Protein AF-A0A8T0BFK4-F1 (afdb_monomer)

Organism: Silurus meridionalis (NCBI:txid175797)

Secondary structure (DSSP, 8-state):
-HHHHHHHHHHHHHHHHT-GGG---------HHHHHHHTTPPP-GGGHHHH-HHHIIIIIHHHHHS--TTS--BSEEEEEETTEEEEEEESSTTGGGSB--TTTHHHHHHHHHIIIIIGGGHHHHHHHHHHHHTTS-HHHHTTS-HHHHHHHHH------HHHHHHHPEEES--HHIIIIIHHHHHHHHHHS-HHHHHHHHHHHHS-SS--TT-GGG-SSPPEEEEEEEESPPPEEEGGGTEEEEEE-S-HHHHHHHHHHHHHHTTS-S---

Solvent-accessible surface area (backbone atoms only — not comparable to full-atom values): 14839 Å² total; per-residue (Å²): 110,45,31,57,54,16,34,52,53,20,46,26,53,54,38,33,70,78,34,81,94,49,57,42,63,48,92,71,87,74,46,57,52,55,42,27,50,69,45,70,49,80,56,46,48,71,40,29,37,66,62,38,38,64,57,25,61,64,52,50,47,44,60,73,76,46,86,37,77,84,64,84,44,38,34,43,46,80,40,68,55,96,90,37,84,72,44,78,44,56,67,45,93,70,12,72,80,37,72,42,35,79,89,44,41,69,59,50,41,22,41,50,26,31,44,71,67,38,64,75,47,42,71,55,49,52,34,18,47,54,24,18,46,76,69,41,58,60,80,73,49,53,81,46,56,50,68,54,46,45,38,70,42,40,39,40,64,85,80,54,63,67,54,45,62,74,39,48,42,77,42,81,58,54,70,61,37,65,68,46,44,47,54,38,49,53,52,44,61,68,67,46,50,55,61,56,49,14,33,45,34,26,54,20,51,58,36,46,66,74,55,98,69,38,50,77,58,39,85,54,51,34,29,42,33,49,37,101,48,64,79,53,70,47,50,56,40,36,66,46,25,22,35,34,39,42,42,58,94,47,58,68,56,47,46,52,34,49,53,48,32,45,72,52,51,86,77,44,102,78,82,130

Structure (mmCIF, N/CA/C/O backbone):
data_AF-A0A8T0BFK4-F1
#
_entry.id   AF-A0A8T0BFK4-F1
#
loop_
_atom_site.group_PDB
_atom_site.id
_atom_site.type_symbol
_atom_site.label_atom_id
_atom_site.label_alt_id
_atom_site.label_comp_id
_atom_site.label_asym_id
_atom_site.label_entity_id
_atom_site.label_seq_id
_atom_site.pdbx_PDB_ins_code
_atom_site.Cartn_x
_atom_site.Cartn_y
_atom_site.Cartn_z
_atom_site.occupancy
_atom_site.B_iso_or_equiv
_atom_site.auth_seq_id
_atom_site.auth_comp_id
_atom_site.auth_asym_id
_atom_site.auth_atom_id
_atom_site.pdbx_PDB_model_num
ATOM 1 N N . MET A 1 1 ? -26.257 -5.064 -1.841 1.00 92.12 1 MET A N 1
ATOM 2 C CA . MET A 1 1 ? -25.296 -4.478 -2.805 1.00 92.12 1 MET A CA 1
ATOM 3 C C . MET A 1 1 ? -23.885 -5.023 -2.587 1.00 92.12 1 MET A C 1
ATOM 5 O O . MET A 1 1 ? -23.360 -5.617 -3.516 1.00 92.12 1 MET A O 1
ATOM 9 N N . TYR A 1 2 ? -23.306 -4.915 -1.384 1.00 97.81 2 TYR A N 1
ATOM 10 C CA . TYR A 1 2 ? -21.957 -5.430 -1.081 1.00 97.81 2 TYR A CA 1
ATOM 11 C C . TYR A 1 2 ? -21.779 -6.933 -1.333 1.00 97.81 2 TYR A C 1
ATOM 13 O O . TYR A 1 2 ? -20.798 -7.330 -1.948 1.00 97.81 2 TYR A O 1
ATOM 21 N N . GLU A 1 3 ? -22.776 -7.755 -0.995 1.00 98.44 3 GLU A N 1
ATOM 22 C CA . GLU A 1 3 ? -22.754 -9.197 -1.298 1.00 98.44 3 GLU A CA 1
ATOM 23 C C . GLU A 1 3 ? -22.653 -9.491 -2.803 1.00 98.44 3 GLU A C 1
ATOM 25 O O . GLU A 1 3 ? -21.957 -10.406 -3.228 1.00 98.44 3 GLU A O 1
ATOM 30 N N . PHE A 1 4 ? -23.294 -8.680 -3.646 1.00 98.19 4 PHE A N 1
ATOM 31 C CA . PHE A 1 4 ? -23.139 -8.802 -5.095 1.00 98.19 4 PHE A CA 1
ATOM 32 C C . PHE A 1 4 ? -21.731 -8.391 -5.550 1.00 98.19 4 PHE A C 1
ATOM 34 O O . PHE A 1 4 ? -21.141 -9.083 -6.373 1.00 98.19 4 PHE A O 1
ATOM 41 N N . ALA A 1 5 ? -21.165 -7.317 -4.989 1.00 98.12 5 ALA A N 1
ATOM 42 C CA . ALA A 1 5 ? -19.791 -6.912 -5.291 1.00 98.12 5 ALA A CA 1
ATOM 43 C C . ALA A 1 5 ? -18.772 -8.006 -4.915 1.00 98.12 5 ALA A C 1
ATOM 45 O O . ALA A 1 5 ? -17.883 -8.304 -5.712 1.00 98.12 5 ALA A O 1
ATOM 46 N N . GLY A 1 6 ? -18.958 -8.662 -3.765 1.00 98.19 6 GLY A N 1
ATOM 47 C CA . GLY A 1 6 ? -18.162 -9.820 -3.352 1.00 98.19 6 GLY A CA 1
ATOM 48 C C . GLY A 1 6 ? -18.231 -10.967 -4.358 1.00 98.19 6 GLY A C 1
ATOM 49 O O . GLY A 1 6 ? -17.197 -11.472 -4.789 1.00 98.19 6 GLY A O 1
ATOM 50 N N . ARG A 1 7 ? -19.439 -11.311 -4.831 1.00 98.44 7 ARG A N 1
ATOM 51 C CA . ARG A 1 7 ? -19.621 -12.330 -5.881 1.00 98.44 7 ARG A CA 1
ATOM 52 C C . ARG A 1 7 ? -18.919 -11.970 -7.183 1.00 98.44 7 ARG A C 1
ATOM 54 O O . ARG A 1 7 ? -18.345 -12.846 -7.821 1.00 98.44 7 ARG A O 1
ATOM 61 N N . VAL A 1 8 ? -18.967 -10.701 -7.594 1.00 98.12 8 VAL A N 1
ATOM 62 C CA . VAL A 1 8 ? -18.282 -10.234 -8.811 1.00 98.12 8 VAL A CA 1
ATOM 63 C C . VAL A 1 8 ? -16.773 -10.427 -8.676 1.00 98.12 8 VAL A C 1
ATOM 65 O O . VAL A 1 8 ? -16.161 -10.997 -9.576 1.00 98.12 8 VAL A O 1
ATOM 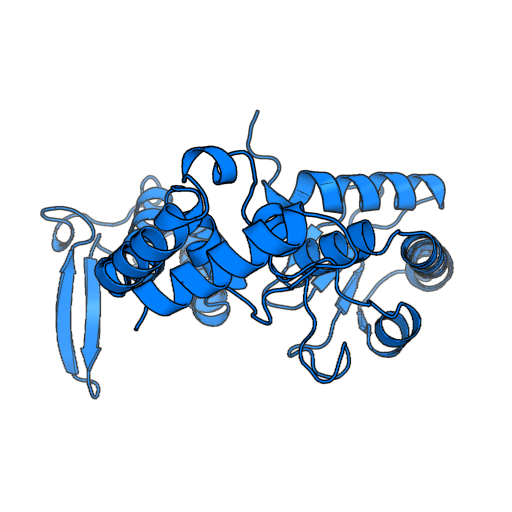68 N N . VAL A 1 9 ? -16.181 -10.037 -7.543 1.00 97.88 9 VAL A N 1
ATOM 69 C CA . VAL A 1 9 ? -14.750 -10.260 -7.276 1.00 97.88 9 VAL A CA 1
ATOM 70 C C . VAL A 1 9 ? -14.415 -11.752 -7.248 1.00 97.88 9 VAL A C 1
ATOM 72 O O . VAL A 1 9 ? -13.487 -12.178 -7.934 1.00 97.88 9 VAL A O 1
ATOM 75 N N . GLY A 1 10 ? -15.204 -12.564 -6.541 1.00 97.62 10 GLY A N 1
ATOM 76 C CA . GLY A 1 10 ? -15.024 -14.017 -6.508 1.00 97.62 10 GLY A CA 1
ATOM 77 C C . GLY A 1 10 ? -15.114 -14.650 -7.897 1.00 97.62 10 GLY A C 1
ATOM 78 O O . GLY A 1 10 ? -14.331 -15.536 -8.232 1.00 97.62 10 GLY A O 1
ATOM 79 N N . LYS A 1 11 ? -16.006 -14.144 -8.755 1.00 97.75 11 LYS A N 1
ATOM 80 C CA . LYS A 1 11 ? -16.135 -14.600 -10.141 1.00 97.75 11 LYS A CA 1
ATOM 81 C C . LYS A 1 11 ? -14.923 -14.213 -10.985 1.00 97.75 11 LYS A C 1
ATOM 83 O O . LYS A 1 11 ? -14.467 -15.045 -11.762 1.00 97.75 11 LYS A O 1
ATOM 88 N N . CYS A 1 12 ? -14.378 -13.007 -10.818 1.00 97.31 12 CYS A N 1
ATOM 89 C CA . CYS A 1 12 ? -13.140 -12.592 -11.486 1.00 97.31 12 CYS A CA 1
ATOM 90 C C . CYS A 1 12 ? -11.963 -13.513 -11.135 1.00 97.31 12 CYS A C 1
ATOM 92 O O . CYS A 1 12 ? -11.235 -13.947 -12.031 1.00 97.31 12 CYS A O 1
ATOM 94 N N . LEU A 1 13 ? -11.812 -13.851 -9.851 1.00 96.50 13 LEU A N 1
ATOM 95 C CA . LEU A 1 13 ? -10.784 -14.777 -9.371 1.00 96.50 13 LEU A CA 1
ATOM 96 C C . LEU A 1 13 ? -10.984 -16.187 -9.941 1.00 96.50 13 LEU A C 1
ATOM 98 O O . LEU A 1 13 ? -10.049 -16.767 -10.490 1.00 96.50 13 LEU A O 1
ATOM 102 N N . TYR A 1 14 ? -12.212 -16.706 -9.872 1.00 96.12 14 TYR A N 1
ATOM 103 C CA . TYR A 1 14 ? -12.556 -18.031 -10.386 1.00 96.12 14 TYR A CA 1
ATOM 104 C C . TYR A 1 14 ? -12.293 -18.163 -11.893 1.00 96.12 14 TYR A C 1
ATOM 106 O O . TYR A 1 14 ? -11.625 -19.102 -12.315 1.00 96.12 14 TYR A O 1
ATOM 114 N N . GLU A 1 15 ? -12.774 -17.218 -12.709 1.00 96.38 15 GLU A N 1
ATOM 115 C CA . GLU A 1 15 ? -12.554 -17.234 -14.165 1.00 96.38 15 GLU A CA 1
ATOM 116 C C . GLU A 1 15 ? -11.068 -17.133 -14.512 1.00 96.38 15 GLU A C 1
ATOM 118 O O . GLU A 1 15 ? -10.567 -17.879 -15.351 1.00 96.38 15 GLU A O 1
ATOM 123 N N . SER A 1 16 ? -10.328 -16.266 -13.815 1.00 93.75 16 SER A N 1
ATOM 124 C CA . SER A 1 16 ? -8.888 -16.113 -14.040 1.00 93.75 16 SER A CA 1
ATOM 125 C C . SER A 1 16 ? -8.097 -17.383 -13.709 1.00 93.75 16 SER A C 1
ATOM 127 O O . SER A 1 16 ? -7.065 -17.634 -14.335 1.00 93.75 16 SER A O 1
ATOM 129 N N . ALA A 1 17 ? -8.591 -18.216 -12.788 1.00 92.88 17 ALA A N 1
ATOM 130 C CA . ALA A 1 17 ? -7.993 -19.507 -12.460 1.00 92.88 17 ALA A CA 1
ATOM 131 C C . ALA A 1 17 ? -8.198 -20.580 -13.551 1.00 92.88 17 ALA A C 1
ATOM 133 O O . ALA A 1 17 ? -7.432 -21.542 -13.600 1.00 92.88 17 ALA A O 1
ATOM 134 N N . LEU A 1 18 ? -9.173 -20.422 -14.460 1.00 93.12 18 LEU A N 1
ATOM 135 C CA . LEU A 1 18 ? -9.411 -21.357 -15.575 1.00 93.12 18 LEU A CA 1
ATOM 136 C C . LEU A 1 18 ? -8.372 -21.235 -16.705 1.00 93.12 18 LEU A C 1
ATOM 138 O O . LEU A 1 18 ? -8.323 -22.079 -17.601 1.00 93.12 18 LEU A O 1
ATOM 142 N N . GLY A 1 19 ? -7.537 -20.194 -16.676 1.00 88.56 19 GLY A N 1
ATOM 143 C CA . GLY A 1 19 ? -6.433 -19.979 -17.609 1.00 88.56 19 GLY A CA 1
ATOM 144 C C . GLY A 1 19 ? -6.421 -18.575 -18.214 1.00 88.56 19 GLY A C 1
ATOM 145 O O . GLY A 1 19 ? -7.417 -17.855 -18.208 1.00 88.56 19 GLY A O 1
ATOM 146 N N . GLY A 1 20 ? -5.279 -18.184 -18.791 1.00 86.62 20 GLY A N 1
ATOM 147 C CA . GLY A 1 20 ? -5.034 -16.807 -19.247 1.00 86.62 20 GLY A CA 1
ATOM 148 C C . GLY A 1 20 ? -6.027 -16.262 -20.284 1.00 86.62 20 GLY A C 1
ATOM 149 O O . GLY A 1 20 ? -6.242 -15.054 -20.330 1.00 86.62 20 GLY A O 1
ATOM 150 N N . ALA A 1 21 ? -6.676 -17.128 -21.070 1.00 91.19 21 ALA A N 1
ATOM 151 C CA . ALA A 1 21 ? -7.703 -16.729 -22.039 1.00 91.19 21 ALA A CA 1
ATOM 152 C C . ALA A 1 21 ? -8.998 -16.207 -21.384 1.00 91.19 21 ALA A C 1
ATOM 154 O O . ALA A 1 21 ? -9.740 -15.457 -22.013 1.00 91.19 21 ALA A O 1
ATOM 155 N N . TYR A 1 22 ? -9.251 -16.579 -20.127 1.00 90.38 22 TYR A N 1
ATOM 156 C CA . TYR A 1 22 ? -10.445 -16.211 -19.359 1.00 90.38 22 TYR A CA 1
ATOM 157 C C . TYR A 1 22 ? -10.158 -15.139 -18.308 1.00 90.38 22 TYR A C 1
ATOM 159 O O . TYR A 1 22 ? -11.020 -14.827 -17.492 1.00 90.38 22 TYR A O 1
ATOM 167 N N . LYS A 1 23 ? -8.951 -14.561 -18.315 1.00 91.88 23 LYS A N 1
ATOM 168 C CA . LYS A 1 23 ? -8.505 -13.613 -17.296 1.00 91.88 23 LYS A CA 1
ATOM 169 C C . LYS A 1 23 ? -9.454 -12.414 -17.207 1.00 91.88 23 LYS A C 1
ATOM 171 O O . LYS A 1 23 ? -9.573 -11.631 -18.148 1.00 91.88 23 LYS A O 1
ATOM 176 N N . GLN A 1 24 ? -10.081 -12.256 -16.045 1.00 94.31 24 GLN A N 1
ATOM 177 C CA . GLN A 1 24 ? -10.937 -11.125 -15.699 1.00 94.31 24 GLN A CA 1
ATOM 178 C C . GLN A 1 24 ? -10.325 -10.406 -14.503 1.00 94.31 24 GLN A C 1
ATOM 180 O O . GLN A 1 24 ? -10.272 -10.949 -13.404 1.00 94.31 24 GLN A O 1
ATOM 185 N N . LEU A 1 25 ? -9.861 -9.179 -14.724 1.00 93.75 25 LEU A N 1
ATOM 186 C CA . LEU A 1 25 ? -9.238 -8.369 -13.682 1.00 93.75 25 LEU A CA 1
ATOM 187 C C . LEU A 1 25 ? -10.258 -7.439 -13.036 1.00 93.75 25 LEU A C 1
ATOM 189 O O . LEU A 1 25 ? -11.036 -6.773 -13.726 1.00 93.75 25 LEU A O 1
ATOM 193 N N . VAL A 1 26 ? -10.199 -7.343 -11.714 1.00 95.25 26 VAL A N 1
ATOM 194 C CA . VAL A 1 26 ? -10.963 -6.364 -10.950 1.00 95.25 26 VAL A CA 1
ATOM 195 C C . VAL A 1 26 ? -10.395 -4.976 -11.240 1.00 95.25 26 VAL A C 1
ATOM 197 O O . VAL A 1 26 ? -9.208 -4.712 -11.070 1.00 95.25 26 VAL A O 1
ATOM 200 N N . ARG A 1 27 ? -11.246 -4.062 -11.711 1.00 90.75 27 ARG A N 1
ATOM 201 C CA . ARG A 1 27 ? -10.866 -2.675 -12.014 1.00 90.75 27 ARG A CA 1
ATOM 202 C C . ARG A 1 27 ? -11.157 -1.780 -10.816 1.00 90.75 27 ARG A C 1
ATOM 204 O O . ARG A 1 27 ? -12.101 -0.996 -10.836 1.00 90.75 27 ARG A O 1
ATOM 211 N N . ALA A 1 28 ? -10.362 -1.934 -9.764 1.00 90.50 28 ALA A N 1
ATOM 212 C CA . ALA A 1 28 ? -10.492 -1.155 -8.542 1.00 90.50 28 ALA A CA 1
ATOM 213 C C . ALA A 1 28 ? -9.125 -0.867 -7.913 1.00 90.50 28 ALA A C 1
ATOM 215 O O . ALA A 1 28 ? -8.155 -1.588 -8.137 1.00 90.50 28 ALA A O 1
ATOM 216 N N . ARG A 1 29 ? -9.080 0.195 -7.109 1.00 90.12 29 ARG A N 1
ATOM 217 C CA . ARG A 1 29 ? -7.968 0.516 -6.211 1.00 90.12 29 ARG A CA 1
ATOM 218 C C . ARG A 1 29 ? -8.516 0.448 -4.797 1.00 90.12 29 ARG A C 1
ATOM 220 O O . ARG A 1 29 ? -9.207 1.367 -4.364 1.00 90.12 29 ARG A O 1
ATOM 227 N N . PHE A 1 30 ? -8.307 -0.689 -4.149 1.00 94.25 30 PHE A N 1
ATOM 228 C CA . PHE A 1 30 ? -8.789 -0.913 -2.794 1.00 94.25 30 PHE A CA 1
ATOM 229 C C . PHE A 1 30 ? -7.823 -0.318 -1.775 1.00 94.25 30 PHE A C 1
ATOM 231 O O . PHE A 1 30 ? -6.623 -0.222 -2.021 1.00 94.25 30 PHE A O 1
ATOM 238 N N . THR A 1 31 ? -8.358 0.073 -0.622 1.00 95.19 31 THR A N 1
ATOM 239 C CA . THR A 1 31 ? -7.540 0.442 0.533 1.00 95.19 31 THR A CA 1
ATOM 240 C C . THR A 1 31 ? -6.818 -0.786 1.081 1.00 95.19 31 THR A C 1
ATOM 242 O O . THR A 1 31 ? -7.322 -1.912 0.990 1.00 95.19 31 THR A O 1
ATOM 245 N N . ARG A 1 32 ? -5.642 -0.587 1.684 1.00 94.56 32 ARG A N 1
ATOM 246 C CA . ARG A 1 32 ? -4.855 -1.692 2.250 1.00 94.56 32 ARG A CA 1
ATOM 247 C C . ARG A 1 32 ? -5.570 -2.331 3.426 1.00 94.56 32 ARG A C 1
ATOM 249 O O . ARG A 1 32 ? -5.637 -3.552 3.496 1.00 94.56 32 ARG A O 1
ATOM 256 N N . SER A 1 33 ? -6.210 -1.526 4.269 1.00 96.38 33 SER A N 1
ATOM 257 C CA . SER A 1 33 ? -7.063 -2.024 5.350 1.00 96.38 33 SER A CA 1
ATOM 258 C C . SER A 1 33 ? -8.237 -2.870 4.860 1.00 96.38 33 SER A C 1
ATOM 260 O O . SER A 1 33 ? -8.635 -3.800 5.554 1.00 96.38 33 SER A O 1
ATOM 262 N N . PHE A 1 34 ? -8.810 -2.592 3.684 1.00 97.69 34 PHE A N 1
ATOM 263 C CA . PHE A 1 34 ? -9.885 -3.422 3.135 1.00 97.69 34 PHE A CA 1
ATOM 264 C C . PHE A 1 34 ? -9.353 -4.767 2.640 1.00 97.69 34 PHE A C 1
ATOM 266 O O . PHE A 1 34 ? -9.947 -5.802 2.926 1.00 97.69 34 PHE A O 1
ATOM 273 N N . LEU A 1 35 ? -8.206 -4.770 1.958 1.00 96.81 35 LEU A N 1
ATOM 274 C CA . LEU A 1 35 ? -7.543 -6.005 1.532 1.00 96.81 35 LEU A CA 1
ATOM 275 C C . LEU A 1 35 ? -7.138 -6.858 2.741 1.00 96.81 35 LEU A C 1
ATOM 277 O O . LEU A 1 35 ? -7.451 -8.042 2.763 1.00 96.81 35 LEU A O 1
ATOM 281 N N . ALA A 1 36 ? -6.578 -6.244 3.786 1.00 96.06 36 ALA A N 1
ATOM 282 C CA . ALA A 1 36 ? -6.286 -6.890 5.065 1.00 96.06 36 ALA A CA 1
ATOM 283 C C . ALA A 1 36 ? -7.535 -7.512 5.714 1.00 96.06 36 ALA A C 1
ATOM 285 O O . ALA A 1 36 ? -7.475 -8.625 6.232 1.00 96.06 36 ALA A O 1
ATOM 286 N N . GLN A 1 37 ? -8.685 -6.833 5.652 1.00 97.06 37 GLN A N 1
ATOM 287 C CA . GLN A 1 37 ? -9.952 -7.386 6.142 1.00 97.06 37 GLN A CA 1
ATOM 288 C C . GLN A 1 37 ? -10.410 -8.610 5.339 1.00 97.06 37 GLN A C 1
ATOM 290 O O . GLN A 1 37 ? -10.959 -9.532 5.936 1.00 97.06 37 GLN A O 1
ATOM 295 N N . ILE A 1 38 ? -10.164 -8.656 4.022 1.00 96.50 38 ILE A N 1
ATOM 296 C CA . ILE A 1 38 ? -10.517 -9.819 3.189 1.00 96.50 38 ILE A CA 1
ATOM 297 C C . ILE A 1 38 ? -9.759 -11.079 3.632 1.00 96.50 38 ILE A C 1
ATOM 299 O O . ILE A 1 38 ? -10.330 -12.166 3.619 1.00 96.50 38 ILE A O 1
ATOM 303 N N . ILE A 1 39 ? -8.499 -10.932 4.046 1.00 94.81 39 ILE A N 1
ATOM 304 C CA . ILE A 1 39 ? -7.637 -12.036 4.508 1.00 94.81 39 ILE A CA 1
ATOM 305 C C . ILE A 1 39 ? -7.658 -12.230 6.032 1.00 94.81 39 ILE A C 1
ATOM 307 O O . ILE A 1 39 ? -6.863 -12.996 6.572 1.00 94.81 39 ILE A O 1
ATOM 311 N N . GLY A 1 40 ? -8.565 -11.551 6.741 1.00 92.06 40 GLY A N 1
ATOM 312 C CA . GLY A 1 40 ? -8.776 -11.743 8.178 1.00 92.06 40 GLY A CA 1
ATOM 313 C C . GLY A 1 40 ? -7.696 -11.136 9.084 1.00 92.06 40 GLY A C 1
ATOM 314 O O . GLY A 1 40 ? -7.595 -11.508 10.257 1.00 92.06 40 GLY A O 1
ATOM 315 N N . LEU A 1 41 ? -6.891 -10.196 8.581 1.00 93.19 41 LEU A N 1
ATOM 316 C CA . LEU A 1 41 ? -5.882 -9.502 9.378 1.00 93.19 41 LEU A CA 1
ATOM 317 C C . LEU A 1 41 ? -6.497 -8.404 10.255 1.00 93.19 41 LEU A C 1
ATOM 319 O O . LEU A 1 41 ? -7.502 -7.767 9.931 1.00 93.19 41 LEU A O 1
ATOM 323 N N . ARG A 1 42 ? -5.855 -8.161 11.402 1.00 92.50 42 ARG A N 1
ATOM 324 C CA . ARG A 1 42 ? -6.224 -7.064 12.306 1.00 92.50 42 ARG A CA 1
ATOM 325 C C . ARG A 1 42 ? -5.722 -5.733 11.771 1.00 92.50 42 ARG A C 1
ATOM 327 O O . ARG A 1 42 ? -4.650 -5.656 11.178 1.00 92.50 42 ARG A O 1
ATOM 334 N N . MET A 1 43 ? -6.460 -4.666 12.061 1.00 95.75 43 MET A N 1
ATOM 335 C CA . MET A 1 43 ? -6.056 -3.333 11.631 1.00 95.75 43 MET A CA 1
ATOM 336 C C . MET A 1 43 ? -4.829 -2.841 12.395 1.00 95.75 43 MET A C 1
ATOM 338 O O . MET A 1 43 ? -4.707 -3.012 13.610 1.00 95.75 43 MET A O 1
ATOM 342 N N . ASN A 1 44 ? -3.941 -2.179 11.662 1.00 94.19 44 ASN A N 1
ATOM 343 C CA . ASN A 1 44 ? -2.751 -1.529 12.180 1.00 94.19 44 ASN A CA 1
ATOM 344 C C . ASN A 1 44 ? -2.751 -0.052 11.769 1.00 94.19 44 ASN A C 1
ATOM 346 O O . ASN A 1 44 ? -3.211 0.295 10.680 1.00 94.19 44 ASN A O 1
ATOM 350 N N . TYR A 1 45 ? -2.201 0.824 12.612 1.00 95.69 45 TYR A N 1
ATOM 351 C CA . TYR A 1 45 ? -2.101 2.256 12.305 1.00 95.69 45 TYR A CA 1
ATOM 352 C C . TYR A 1 45 ? -1.317 2.556 11.019 1.00 95.69 45 TYR A C 1
ATOM 354 O O . TYR A 1 45 ? -1.528 3.608 10.419 1.00 95.69 45 TYR A O 1
ATOM 362 N N . LYS A 1 46 ? -0.428 1.653 10.586 1.00 93.25 46 LYS A N 1
ATOM 363 C CA . LYS A 1 46 ? 0.334 1.783 9.338 1.00 93.25 46 LYS A CA 1
ATOM 364 C C . LYS A 1 46 ? -0.571 1.914 8.110 1.00 93.25 46 LYS A C 1
ATOM 366 O O . LYS A 1 46 ? -0.212 2.646 7.197 1.00 93.25 46 LYS A O 1
ATOM 371 N N . TYR A 1 47 ? -1.761 1.302 8.105 1.00 95.25 47 TYR A N 1
ATOM 372 C CA . TYR A 1 47 ? -2.696 1.426 6.979 1.00 95.25 47 TYR A CA 1
ATOM 373 C C . TYR A 1 47 ? -3.188 2.857 6.762 1.00 95.25 47 TYR A C 1
ATOM 375 O O . TYR A 1 47 ? -3.545 3.207 5.643 1.00 95.25 47 TYR A O 1
ATOM 383 N N . PHE A 1 48 ? -3.164 3.722 7.784 1.00 95.81 48 PHE A N 1
ATOM 384 C CA . PHE A 1 48 ? -3.488 5.132 7.571 1.00 95.81 48 PHE A CA 1
ATOM 385 C C . PHE A 1 48 ? -2.520 5.805 6.594 1.00 95.81 48 PHE A C 1
ATOM 387 O O . PHE A 1 48 ? -2.932 6.729 5.907 1.00 95.81 48 PHE A O 1
ATOM 394 N N . GLU A 1 49 ? -1.265 5.354 6.484 1.00 92.31 49 GLU A N 1
ATOM 395 C CA . GLU A 1 49 ? -0.307 5.960 5.552 1.00 92.31 49 GLU A CA 1
ATOM 396 C C . GLU A 1 49 ? -0.805 5.900 4.100 1.00 92.31 49 GLU A C 1
ATOM 398 O O . GLU A 1 49 ? -0.618 6.853 3.341 1.00 92.31 49 GLU A O 1
ATOM 403 N N . THR A 1 50 ? -1.482 4.810 3.735 1.00 90.56 50 THR A N 1
ATOM 404 C CA . THR A 1 50 ? -2.048 4.598 2.398 1.00 90.56 50 THR A CA 1
ATOM 405 C C . THR A 1 50 ? -3.512 5.007 2.303 1.00 90.56 50 THR A C 1
ATOM 407 O O . THR A 1 50 ? -3.931 5.553 1.284 1.00 90.56 50 THR A O 1
ATOM 410 N N . ASP A 1 51 ? -4.293 4.756 3.352 1.00 94.69 51 ASP A N 1
ATOM 411 C CA . ASP A 1 51 ? -5.756 4.809 3.289 1.00 94.69 51 ASP A CA 1
ATOM 412 C C . ASP A 1 51 ? -6.320 6.169 3.722 1.00 94.69 51 ASP A C 1
ATOM 414 O O . ASP A 1 51 ? -7.370 6.584 3.235 1.00 94.69 51 ASP A O 1
ATOM 418 N N . ASP A 1 52 ? -5.613 6.881 4.605 1.00 94.88 52 ASP A N 1
ATOM 419 C CA . ASP A 1 52 ? -5.924 8.255 5.019 1.00 94.88 52 ASP A CA 1
ATOM 420 C C . ASP A 1 52 ? -4.617 9.048 5.255 1.00 94.88 52 ASP A C 1
ATOM 422 O O . ASP A 1 52 ? -4.229 9.318 6.403 1.00 94.88 52 ASP A O 1
ATOM 426 N N . PRO A 1 53 ? -3.897 9.409 4.169 1.00 90.69 53 PRO A N 1
ATOM 427 C CA . PRO A 1 53 ? -2.569 10.019 4.259 1.00 90.69 53 PRO A CA 1
ATOM 428 C C . PRO A 1 53 ? -2.541 11.319 5.067 1.00 90.69 53 PRO A C 1
ATOM 430 O O . PRO A 1 53 ? -1.538 11.640 5.706 1.00 90.69 53 PRO A O 1
ATOM 433 N N . GLU A 1 54 ? -3.632 12.086 5.038 1.00 92.31 54 GLU A N 1
ATOM 434 C CA . GLU A 1 54 ? -3.737 13.348 5.770 1.00 92.31 54 GLU A CA 1
ATOM 435 C C . GLU A 1 54 ? -3.853 13.098 7.274 1.00 92.31 54 GLU A C 1
ATOM 437 O O . GLU A 1 54 ? -3.114 13.692 8.067 1.00 92.31 54 GLU A O 1
ATOM 442 N N . PHE A 1 55 ? -4.704 12.157 7.688 1.00 94.25 55 PHE A N 1
ATOM 443 C CA . PHE A 1 55 ? -4.798 11.750 9.087 1.00 94.25 55 PHE A CA 1
ATOM 444 C C . PHE A 1 55 ? -3.498 11.125 9.601 1.00 94.25 55 PHE A C 1
ATOM 446 O O . PHE A 1 55 ? -3.085 11.384 10.739 1.00 94.25 55 PHE A O 1
ATOM 453 N N . TYR A 1 56 ? -2.812 10.347 8.759 1.00 94.69 56 TYR A N 1
ATOM 454 C CA . TYR A 1 56 ? -1.514 9.783 9.107 1.00 94.69 56 TYR A CA 1
ATOM 455 C C . TYR A 1 56 ? -0.471 10.871 9.377 1.00 94.69 56 TYR A C 1
ATOM 457 O O . TYR A 1 56 ? 0.222 10.827 10.395 1.00 94.69 56 TYR A O 1
ATOM 465 N N . LYS A 1 57 ? -0.375 11.881 8.504 1.00 90.81 57 LYS A N 1
ATOM 466 C CA . LYS A 1 57 ? 0.588 12.986 8.647 1.00 90.81 57 LYS A CA 1
ATOM 467 C C . LYS A 1 57 ? 0.293 13.861 9.860 1.00 90.81 57 LYS A C 1
ATOM 469 O O . LYS A 1 57 ? 1.217 14.223 10.585 1.00 90.81 57 LYS A O 1
ATOM 474 N N . THR A 1 58 ? -0.974 14.201 10.073 1.00 92.56 58 THR A N 1
ATOM 475 C CA . THR A 1 58 ? -1.377 15.195 11.076 1.00 92.56 58 THR A CA 1
ATOM 476 C C . THR A 1 58 ? -1.476 14.615 12.482 1.00 92.56 58 THR A C 1
ATOM 478 O O . THR A 1 58 ? -0.930 15.200 13.414 1.00 92.56 58 THR A O 1
ATOM 481 N N . LYS A 1 59 ? -2.127 13.458 12.657 1.00 94.06 59 LYS A N 1
ATOM 482 C CA . LYS A 1 59 ? -2.387 12.877 13.983 1.00 94.06 59 LYS A CA 1
ATOM 483 C C . LYS A 1 59 ? -1.468 11.704 14.301 1.00 94.06 59 LYS A C 1
ATOM 485 O O . LYS A 1 59 ? -0.829 11.698 15.351 1.00 94.06 59 LYS A O 1
ATOM 490 N N . VAL A 1 60 ? -1.371 10.718 13.409 1.00 95.69 60 VAL A N 1
ATOM 491 C CA . VAL A 1 60 ? -0.629 9.472 13.694 1.00 95.69 60 VAL A CA 1
ATOM 492 C C . VAL A 1 60 ? 0.867 9.749 13.843 1.00 95.69 60 VAL A C 1
ATOM 494 O O . VAL A 1 60 ? 1.458 9.406 14.864 1.00 95.69 60 VAL A O 1
ATOM 497 N N . CYS A 1 61 ? 1.477 10.441 12.879 1.00 94.06 61 CYS A N 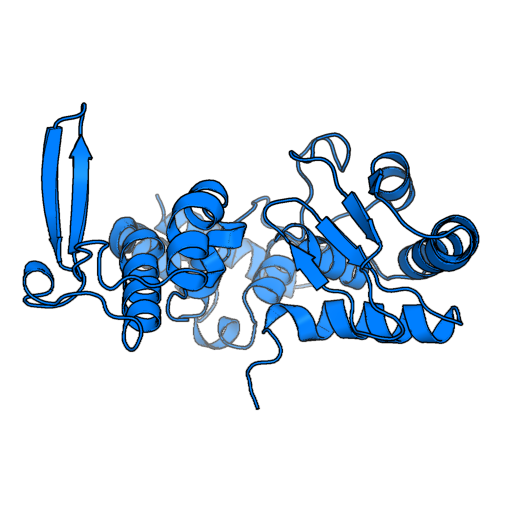1
ATOM 498 C CA . CYS A 1 61 ? 2.885 10.833 12.932 1.00 94.06 61 CYS A CA 1
ATOM 499 C C . CYS A 1 61 ? 3.198 11.716 14.143 1.00 94.06 61 CYS A C 1
ATOM 501 O O . CYS A 1 61 ? 4.271 11.575 14.731 1.00 94.06 61 CYS A O 1
ATOM 503 N N . PHE A 1 62 ? 2.280 12.609 14.520 1.00 94.00 62 PHE A N 1
ATOM 504 C CA . PHE A 1 62 ? 2.453 13.470 15.683 1.00 94.00 62 PHE A CA 1
ATOM 505 C C . PHE A 1 62 ? 2.516 12.645 16.973 1.00 94.00 62 PHE A C 1
ATOM 507 O O . PHE A 1 62 ? 3.482 12.771 17.722 1.00 94.00 62 PHE A O 1
ATOM 514 N N . ILE A 1 63 ? 1.571 11.726 17.176 1.00 96.00 63 ILE A N 1
ATOM 515 C CA . ILE A 1 63 ? 1.554 10.816 18.332 1.00 96.00 63 ILE A CA 1
ATOM 516 C C . ILE A 1 63 ? 2.800 9.919 18.355 1.00 96.00 63 ILE A C 1
ATOM 518 O O . ILE A 1 63 ? 3.404 9.714 19.408 1.00 96.00 63 ILE A O 1
ATOM 522 N N . LEU A 1 64 ? 3.232 9.398 17.203 1.00 94.62 64 LEU A N 1
ATOM 523 C CA . LEU A 1 64 ? 4.419 8.541 17.121 1.00 94.62 64 LEU A CA 1
ATOM 524 C C . LEU A 1 64 ? 5.696 9.277 17.547 1.00 94.62 64 LEU A C 1
ATOM 526 O O . LEU A 1 64 ? 6.497 8.718 18.297 1.00 94.62 64 LEU A O 1
ATOM 530 N N . LYS A 1 65 ? 5.877 10.522 17.094 1.00 94.00 65 LYS A N 1
ATOM 531 C CA . LYS A 1 65 ? 7.141 11.268 17.225 1.00 94.00 65 LYS A CA 1
ATOM 532 C C . LYS A 1 65 ? 7.240 12.149 18.469 1.00 94.00 65 LYS A C 1
ATOM 534 O O . LYS A 1 65 ? 8.346 12.561 18.799 1.00 94.00 65 LYS A O 1
ATOM 539 N N . ASN A 1 66 ? 6.126 12.444 19.134 1.00 95.19 66 ASN A N 1
ATOM 540 C CA . ASN A 1 66 ? 6.093 13.356 20.277 1.00 95.19 66 ASN A CA 1
ATOM 541 C C . ASN A 1 66 ? 5.709 12.635 21.576 1.00 95.19 66 ASN A C 1
ATOM 543 O O . ASN A 1 66 ? 5.162 11.526 21.557 1.00 95.19 66 ASN A O 1
ATOM 547 N N . ASP A 1 67 ? 6.023 13.285 22.696 1.00 95.19 67 ASP A N 1
ATOM 548 C CA . ASP A 1 67 ? 5.548 12.902 24.024 1.00 95.19 67 ASP A CA 1
ATOM 549 C C . ASP A 1 67 ? 4.064 13.260 24.158 1.00 95.19 67 ASP A C 1
ATOM 551 O O . ASP A 1 67 ? 3.682 14.404 23.913 1.00 95.19 67 ASP A O 1
ATOM 555 N N . VAL A 1 68 ? 3.229 12.281 24.513 1.00 95.56 68 VAL A N 1
ATOM 556 C CA . VAL A 1 68 ? 1.766 12.438 24.581 1.00 95.56 68 VAL A CA 1
ATOM 557 C C . VAL A 1 68 ? 1.234 12.783 25.974 1.00 95.56 68 VAL A C 1
ATOM 559 O O . VAL A 1 68 ? 0.027 12.957 26.126 1.00 95.56 68 VAL A O 1
ATOM 562 N N . SER A 1 69 ? 2.104 12.894 26.981 1.00 90.56 69 SER A N 1
ATOM 563 C CA . SER A 1 69 ? 1.706 13.038 28.392 1.00 90.56 69 SER A CA 1
ATOM 564 C C . SER A 1 69 ? 0.872 14.295 28.670 1.00 90.56 69 SER A C 1
ATOM 566 O O . SER A 1 69 ? 0.050 14.288 29.578 1.00 90.56 69 SER A O 1
ATOM 568 N N . GLU A 1 70 ? 1.053 15.353 27.873 1.00 91.38 70 GLU A N 1
ATOM 569 C CA . GLU A 1 70 ? 0.334 16.634 27.991 1.00 91.38 70 GLU A CA 1
ATOM 570 C C . GLU A 1 70 ? -0.756 16.819 26.915 1.00 91.38 70 GLU A C 1
ATOM 572 O O . GLU A 1 70 ? -1.262 17.921 26.723 1.00 91.38 70 GLU A O 1
ATOM 577 N N . MET A 1 71 ? -1.103 15.769 26.160 1.00 90.62 71 MET A N 1
ATOM 578 C CA . MET A 1 71 ? -2.063 15.873 25.049 1.00 90.62 71 MET A CA 1
ATOM 579 C C . MET A 1 71 ? -3.520 15.588 25.445 1.00 90.62 71 MET A C 1
ATOM 581 O O . MET A 1 71 ? -4.383 15.619 24.569 1.00 90.62 71 MET A O 1
ATOM 585 N N . ASP A 1 72 ? -3.787 15.249 26.712 1.00 91.38 72 ASP A N 1
ATOM 586 C CA . ASP A 1 72 ? -5.113 14.868 27.235 1.00 91.38 72 ASP A CA 1
ATOM 587 C C . ASP A 1 72 ? -5.854 13.833 26.361 1.00 91.38 72 ASP A C 1
ATOM 589 O O . ASP A 1 72 ? -7.083 13.792 26.273 1.00 91.38 72 ASP A O 1
ATOM 593 N N . LEU A 1 73 ? -5.090 12.967 25.689 1.00 95.56 73 LEU A N 1
ATOM 594 C CA . LEU A 1 73 ? -5.633 11.902 24.859 1.00 95.56 73 LEU A CA 1
ATOM 595 C C . LEU A 1 73 ? -6.169 10.782 25.750 1.00 95.56 73 LEU A C 1
ATOM 597 O O . LEU A 1 73 ? -5.510 10.344 26.692 1.00 95.56 73 LEU A O 1
ATOM 601 N N . VAL A 1 74 ? -7.337 10.258 25.392 1.00 97.12 74 VAL A N 1
ATOM 602 C CA . VAL A 1 74 ? -7.945 9.082 26.026 1.00 97.12 74 VAL A CA 1
ATOM 603 C C . VAL A 1 74 ? -8.259 8.016 24.981 1.00 97.12 74 VAL A C 1
ATOM 605 O O . VAL A 1 74 ? -8.265 8.294 23.779 1.00 97.12 74 VAL A O 1
ATOM 608 N N . PHE A 1 75 ? -8.550 6.788 25.407 1.00 97.88 75 PHE A N 1
ATOM 609 C CA . PHE A 1 75 ? -8.950 5.686 24.523 1.00 97.88 75 PHE A CA 1
ATOM 610 C C . PHE A 1 75 ? -10.405 5.830 24.031 1.00 97.88 75 PHE A C 1
ATOM 612 O O . PHE A 1 75 ? -11.209 4.900 24.102 1.00 97.88 75 PHE A O 1
ATOM 619 N N . ALA A 1 76 ? -10.747 7.001 23.497 1.00 96.31 76 ALA A N 1
ATOM 620 C CA . ALA A 1 76 ? -12.018 7.303 22.857 1.00 96.31 76 ALA A CA 1
ATOM 621 C C . ALA A 1 76 ? -11.819 8.245 21.655 1.00 96.31 76 ALA A C 1
ATOM 623 O O . ALA A 1 76 ? -10.845 8.997 21.586 1.00 96.31 76 ALA A O 1
ATOM 624 N N . GLU A 1 77 ? -12.741 8.201 20.694 1.00 92.69 77 GLU A N 1
ATOM 625 C CA . GLU A 1 77 ? -12.805 9.139 19.572 1.00 92.69 77 GLU A CA 1
ATOM 626 C C . GLU A 1 77 ? -14.081 9.980 19.651 1.00 92.69 77 GLU A C 1
ATOM 628 O O . GLU A 1 77 ? -15.195 9.466 19.780 1.00 92.69 77 GLU A O 1
ATOM 633 N N . GLU A 1 78 ? -13.908 11.291 19.536 1.00 90.12 78 GLU A N 1
ATOM 634 C CA . GLU A 1 78 ? -14.997 12.248 19.412 1.00 90.12 78 GLU A CA 1
ATOM 635 C C . GLU A 1 78 ? -15.454 12.342 17.953 1.00 90.12 78 GLU A C 1
ATOM 637 O O . GLU A 1 78 ? -14.676 12.664 17.052 1.00 90.12 78 GLU A O 1
ATOM 642 N N . LYS A 1 79 ? -16.735 12.075 17.708 1.00 87.56 79 LYS A N 1
ATOM 643 C CA . LYS A 1 79 ? -17.379 12.263 16.410 1.00 87.56 79 LYS A CA 1
ATOM 644 C C . LYS A 1 79 ? -18.087 13.602 16.384 1.00 87.56 79 LYS A C 1
ATOM 646 O O . LYS A 1 79 ? -18.966 13.857 17.204 1.00 87.56 79 LYS A O 1
ATOM 651 N N . TYR A 1 80 ? -17.727 14.421 15.406 1.00 86.75 80 TYR A N 1
ATOM 652 C CA . TYR A 1 80 ? -18.339 15.719 15.168 1.00 86.75 80 TYR A CA 1
ATOM 653 C C . TYR A 1 80 ? -19.235 15.668 13.933 1.00 86.75 80 TYR A C 1
ATOM 655 O O . TYR A 1 80 ? -18.842 15.143 12.891 1.00 86.75 80 TYR A O 1
ATOM 663 N N . LYS A 1 81 ? -20.418 16.275 14.026 1.00 86.88 81 LYS A N 1
ATOM 664 C CA . LYS A 1 81 ? -21.355 16.438 12.914 1.00 86.88 81 LYS A CA 1
ATOM 665 C C . LYS A 1 81 ? -21.834 17.877 12.872 1.00 86.88 81 LYS A C 1
ATOM 667 O O . LYS A 1 81 ? -22.306 18.411 13.871 1.00 86.88 81 LYS A O 1
ATOM 672 N N . SER A 1 82 ? -21.661 18.526 11.722 1.00 89.88 82 SER A N 1
ATOM 673 C CA . SER A 1 82 ? -21.973 19.953 11.548 1.00 89.88 82 SER A CA 1
ATOM 674 C C . SER A 1 82 ? -21.296 20.859 12.595 1.00 89.88 82 SER A C 1
ATOM 676 O O . SER A 1 82 ? -21.891 21.824 13.067 1.00 89.88 82 SER A O 1
ATOM 678 N N . GLY A 1 83 ? -20.059 20.526 12.989 1.00 89.00 83 GLY A N 1
ATOM 679 C CA . GLY A 1 83 ? -19.279 21.277 13.981 1.00 89.00 83 GLY A CA 1
ATOM 680 C C . GLY A 1 83 ? -19.687 21.059 15.444 1.00 89.00 83 GLY A C 1
ATOM 681 O O . GLY A 1 83 ? -19.088 21.665 16.325 1.00 89.00 83 GLY A O 1
ATOM 682 N N . GLN A 1 84 ? -20.672 20.200 15.721 1.00 90.88 84 GLN A N 1
ATOM 683 C CA . GLN A 1 84 ? -21.094 19.846 17.078 1.00 90.88 84 GLN A CA 1
ATOM 684 C C . GLN A 1 84 ? -20.625 18.437 17.434 1.00 90.88 84 GLN A C 1
ATOM 686 O O . GLN A 1 84 ? -20.633 17.551 16.578 1.00 90.88 84 GLN A O 1
ATOM 691 N N . LEU A 1 85 ? -20.230 18.231 18.693 1.00 90.69 85 LEU A N 1
ATOM 692 C CA . LEU A 1 85 ? -19.916 16.904 19.216 1.00 90.69 85 LEU A CA 1
ATOM 693 C C . LEU A 1 85 ? -21.190 16.046 19.180 1.00 90.69 85 LEU A C 1
ATOM 695 O O . LEU A 1 85 ? -22.138 16.301 19.917 1.00 90.69 85 LEU A O 1
ATOM 699 N N . GLU A 1 86 ? -21.219 15.050 18.300 1.00 92.75 86 GLU A N 1
ATOM 700 C CA . GLU A 1 86 ? -22.344 14.128 18.131 1.00 92.75 86 GLU A CA 1
ATOM 701 C C . GLU A 1 86 ? -22.252 12.981 19.138 1.00 92.75 86 GLU A C 1
ATOM 703 O O . GLU A 1 86 ? -23.240 12.627 19.780 1.00 92.75 86 GLU A O 1
ATOM 708 N N . LYS A 1 87 ? -21.065 12.380 19.275 1.00 92.38 87 LYS A N 1
ATOM 709 C CA . LYS A 1 87 ? -20.859 11.227 20.153 1.00 92.38 87 LYS A CA 1
ATOM 710 C C . LYS A 1 87 ? -19.391 11.049 20.521 1.00 92.38 87 LYS A C 1
ATOM 712 O O . LYS A 1 87 ? -18.515 11.254 19.689 1.00 92.38 87 LYS A O 1
ATOM 717 N N . VAL A 1 88 ? -19.144 10.560 21.732 1.00 92.69 88 VAL A N 1
ATOM 718 C CA . VAL A 1 88 ? -17.853 9.990 22.135 1.00 92.69 88 VAL A CA 1
ATOM 719 C C . VAL A 1 88 ? -17.941 8.472 22.008 1.00 92.69 88 VAL A C 1
ATOM 721 O O . VAL A 1 88 ? -18.856 7.849 22.552 1.00 92.69 88 VAL A O 1
ATOM 724 N N . VAL A 1 89 ? -17.035 7.872 21.242 1.00 94.69 89 VAL A N 1
ATOM 725 C CA . VAL A 1 89 ? -16.975 6.423 21.038 1.00 94.69 89 VAL A CA 1
ATOM 726 C C . VAL A 1 89 ? -15.720 5.886 21.695 1.00 94.69 89 VAL A C 1
ATOM 728 O O . VAL A 1 89 ? -14.613 6.173 21.252 1.00 94.69 89 VAL A O 1
ATOM 731 N N . GLU A 1 90 ? -15.896 5.106 22.756 1.00 96.88 90 GLU A N 1
ATOM 732 C CA . GLU A 1 90 ? -14.775 4.461 23.429 1.00 96.88 90 GLU A CA 1
ATOM 733 C C . GLU A 1 90 ? -14.184 3.353 22.547 1.00 96.88 90 GLU A C 1
ATOM 735 O O . GLU A 1 90 ? -14.910 2.543 21.968 1.00 96.88 90 GLU A O 1
ATOM 740 N N . LEU A 1 91 ? -12.856 3.322 22.442 1.00 96.75 91 LEU A N 1
ATOM 741 C CA . LEU A 1 91 ? -12.115 2.320 21.672 1.00 96.75 91 LEU A CA 1
ATOM 742 C C . LEU A 1 91 ? -11.991 0.988 22.431 1.00 96.75 91 LEU A C 1
ATOM 744 O O . LEU A 1 91 ? -11.798 -0.064 21.827 1.00 96.75 91 LEU A O 1
ATOM 748 N N . ILE A 1 92 ? -12.107 1.052 23.757 1.00 96.19 92 ILE A N 1
ATOM 749 C CA . ILE A 1 92 ? -12.160 -0.062 24.710 1.00 96.19 92 ILE A CA 1
ATOM 750 C C . ILE A 1 92 ? -13.181 0.276 25.798 1.00 96.19 92 ILE A C 1
ATOM 752 O O . ILE A 1 92 ? -13.533 1.437 25.971 1.00 96.19 92 ILE A O 1
ATOM 756 N N . SER A 1 93 ? -13.641 -0.722 26.552 1.00 96.56 93 SER A N 1
ATOM 757 C CA . SER A 1 93 ? -14.578 -0.500 27.663 1.00 96.56 93 SER A CA 1
ATOM 758 C C . SER A 1 93 ? -13.983 0.447 28.712 1.00 96.56 93 SER A C 1
ATOM 760 O O . SER A 1 93 ? -12.929 0.140 29.269 1.00 96.56 93 SER A O 1
ATOM 762 N N . GLY A 1 94 ? -14.658 1.565 29.004 1.00 96.50 94 GLY A N 1
ATOM 763 C CA . GLY A 1 94 ? -14.152 2.594 29.923 1.00 96.50 94 GLY A CA 1
ATOM 764 C C . GLY A 1 94 ? -12.985 3.401 29.346 1.00 96.50 94 GLY A C 1
ATOM 765 O O . GLY A 1 94 ? -12.222 4.033 30.077 1.00 96.50 94 GLY A O 1
ATOM 766 N N . GLY A 1 95 ? -12.798 3.351 28.025 1.00 96.94 95 GLY A N 1
ATOM 767 C CA . GLY A 1 95 ? -11.686 3.993 27.337 1.00 96.94 95 GLY A CA 1
ATOM 768 C C . GLY A 1 95 ? -11.651 5.509 27.513 1.00 96.94 95 GLY A C 1
ATOM 769 O O . GLY A 1 95 ? -10.567 6.086 27.491 1.00 96.94 95 GLY A O 1
ATOM 770 N N . ALA A 1 96 ? -12.791 6.161 27.768 1.00 95.62 96 ALA A N 1
ATOM 771 C CA . ALA A 1 96 ? -12.828 7.598 28.029 1.00 95.62 96 ALA A CA 1
ATOM 772 C C . ALA A 1 96 ? -12.177 7.995 29.369 1.00 95.62 96 ALA A C 1
ATOM 774 O O . ALA A 1 96 ? -11.883 9.169 29.564 1.00 95.62 96 ALA A O 1
ATOM 775 N N . GLN A 1 97 ? -11.936 7.048 30.286 1.00 96.06 97 GLN A N 1
ATOM 776 C CA . GLN A 1 97 ? -11.225 7.291 31.551 1.00 96.06 97 GLN A CA 1
ATOM 777 C C . GLN A 1 97 ? -9.766 6.811 31.525 1.00 96.06 97 GLN A C 1
ATOM 779 O O . GLN A 1 97 ? -9.050 6.963 32.515 1.00 96.06 97 GLN A O 1
ATOM 784 N N . ILE A 1 98 ? -9.316 6.219 30.418 1.00 97.44 98 ILE A N 1
ATOM 785 C CA . ILE A 1 98 ? -7.962 5.684 30.279 1.00 97.44 98 ILE A CA 1
ATOM 786 C C . ILE A 1 98 ? -7.143 6.679 29.465 1.00 97.44 98 ILE A C 1
ATOM 788 O O . ILE A 1 98 ? -7.391 6.859 28.274 1.00 97.44 98 ILE A O 1
ATOM 792 N N . ALA A 1 99 ? -6.159 7.308 30.107 1.00 97.31 99 ALA A N 1
ATOM 793 C CA . ALA A 1 99 ? -5.240 8.228 29.449 1.00 97.31 99 ALA A CA 1
ATOM 794 C C . ALA A 1 99 ? -4.270 7.490 28.512 1.00 97.31 99 ALA A C 1
ATOM 796 O O . ALA A 1 99 ? -3.788 6.387 28.803 1.00 97.31 99 ALA A O 1
ATOM 797 N N . VAL A 1 100 ? -3.959 8.123 27.386 1.00 97.62 100 VAL A N 1
ATOM 798 C CA . VAL A 1 100 ? -2.911 7.675 26.473 1.00 97.62 100 VAL A CA 1
ATOM 799 C C . VAL A 1 100 ? -1.566 8.172 26.997 1.00 97.62 100 VAL A C 1
ATOM 801 O O . VAL A 1 100 ? -1.378 9.358 27.242 1.00 97.62 100 VAL A O 1
ATOM 804 N N . THR A 1 101 ? -0.623 7.253 27.154 1.00 97.25 101 THR A N 1
ATOM 805 C CA . THR A 1 101 ? 0.739 7.492 27.632 1.00 97.25 101 THR A CA 1
ATOM 806 C C . THR A 1 101 ? 1.749 7.047 26.577 1.00 97.25 101 THR A C 1
ATOM 808 O O . THR A 1 101 ? 1.405 6.362 25.607 1.00 97.25 101 THR A O 1
ATOM 811 N N . ASN A 1 102 ? 3.025 7.394 26.752 1.00 97.00 102 ASN A N 1
ATOM 812 C CA . ASN A 1 102 ? 4.071 6.965 25.820 1.00 97.00 102 ASN A CA 1
ATOM 813 C C . ASN A 1 102 ? 4.219 5.437 25.752 1.00 97.00 102 ASN A C 1
ATOM 815 O O . ASN A 1 102 ? 4.568 4.909 24.696 1.00 97.00 102 ASN A O 1
ATOM 819 N N . GLU A 1 103 ? 3.900 4.725 26.834 1.00 97.12 103 GLU A N 1
ATOM 820 C CA . GLU A 1 103 ? 3.944 3.263 26.903 1.00 97.12 103 GLU A CA 1
ATOM 821 C C . GLU A 1 103 ? 2.779 2.607 26.150 1.00 97.12 103 GLU A C 1
ATOM 823 O O . GLU A 1 103 ? 2.939 1.516 25.603 1.00 97.12 103 GLU A O 1
ATOM 828 N N . ASN A 1 104 ? 1.606 3.251 26.101 1.00 96.88 104 ASN A N 1
ATOM 829 C CA . ASN A 1 104 ? 0.391 2.656 25.535 1.00 96.88 104 ASN A CA 1
ATOM 830 C C . ASN A 1 104 ? -0.058 3.275 24.193 1.00 96.88 104 ASN A C 1
ATOM 832 O O . ASN A 1 104 ? -0.965 2.738 23.550 1.00 96.88 104 ASN A O 1
ATOM 836 N N . LYS A 1 105 ? 0.593 4.346 23.711 1.00 96.81 105 LYS A N 1
ATOM 837 C CA . LYS A 1 105 ? 0.193 5.056 22.482 1.00 96.81 105 LYS A CA 1
ATOM 838 C C . LYS A 1 105 ? 0.151 4.177 21.232 1.00 96.81 105 LYS A C 1
ATOM 840 O O . LYS A 1 105 ? -0.697 4.382 20.369 1.00 96.81 105 LYS A O 1
ATOM 845 N N . MET A 1 106 ? 1.001 3.153 21.146 1.00 97.12 106 MET A N 1
ATOM 846 C CA . MET A 1 106 ? 0.964 2.189 20.036 1.00 97.12 106 MET A CA 1
ATOM 847 C C . MET A 1 106 ? -0.323 1.355 20.042 1.00 97.12 106 MET A C 1
ATOM 849 O O . MET A 1 106 ? -0.907 1.094 18.989 1.00 97.12 106 MET A O 1
ATOM 853 N N . HIS A 1 107 ? -0.798 0.967 21.228 1.00 97.38 107 HIS A N 1
ATOM 854 C CA . HIS A 1 107 ? 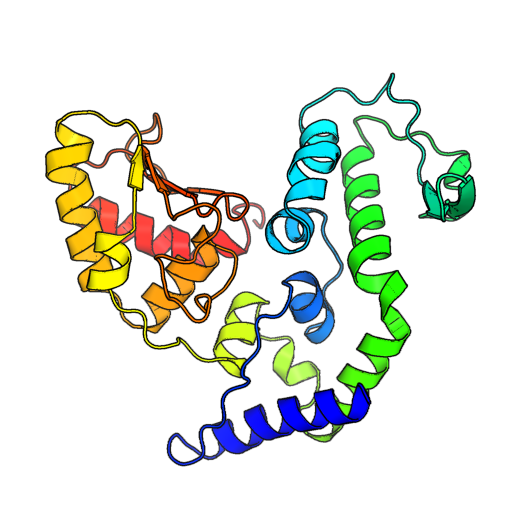-2.062 0.256 21.382 1.00 97.38 107 HIS A CA 1
ATOM 855 C C . HIS A 1 107 ? -3.248 1.159 21.029 1.00 97.38 107 HIS A C 1
ATOM 857 O O . HIS A 1 107 ? -4.119 0.742 20.265 1.00 97.38 107 HIS A O 1
ATOM 863 N N . TYR A 1 108 ? -3.228 2.410 21.501 1.00 97.75 108 TYR A N 1
ATOM 864 C CA . TYR A 1 108 ? -4.207 3.432 21.126 1.00 97.75 108 TYR A CA 1
ATOM 865 C C . TYR A 1 108 ? -4.309 3.595 19.602 1.00 97.75 108 TYR A C 1
ATOM 867 O O . TYR A 1 108 ? -5.403 3.516 19.048 1.00 97.75 108 TYR A O 1
ATOM 875 N N . LEU A 1 109 ? -3.176 3.754 18.908 1.00 97.88 109 LEU A N 1
ATOM 876 C CA . LEU A 1 109 ? -3.147 3.938 17.454 1.00 97.88 109 LEU A CA 1
ATOM 877 C C . LEU A 1 109 ? -3.712 2.729 16.690 1.00 97.88 109 LEU A C 1
ATOM 879 O O . LEU A 1 109 ? -4.455 2.910 15.725 1.00 97.88 109 LEU A O 1
ATOM 883 N N . ASN A 1 110 ? -3.410 1.502 17.124 1.00 97.56 110 ASN A N 1
ATOM 884 C CA . ASN A 1 110 ? -3.967 0.292 16.508 1.00 97.56 110 ASN A CA 1
ATOM 885 C C . ASN A 1 110 ? -5.478 0.161 16.739 1.00 97.56 110 ASN A C 1
ATOM 887 O O . ASN A 1 110 ? -6.209 -0.204 15.822 1.00 97.56 110 ASN A O 1
ATOM 891 N N . LEU A 1 111 ? -5.971 0.498 17.932 1.00 97.81 111 LEU A N 1
ATOM 892 C CA . LEU A 1 111 ? -7.411 0.515 18.203 1.00 97.81 111 LEU A CA 1
ATOM 893 C C . LEU A 1 111 ? -8.135 1.604 17.410 1.00 97.81 111 LEU A C 1
ATOM 895 O O . LEU A 1 111 ? -9.244 1.386 16.927 1.00 97.81 111 LEU A O 1
ATOM 899 N N . LEU A 1 112 ? -7.495 2.759 17.232 1.00 96.94 112 LEU A N 1
ATOM 900 C CA . LEU A 1 112 ? -8.010 3.836 16.398 1.00 96.94 112 LEU A CA 1
ATOM 901 C C . LEU A 1 112 ? -8.115 3.395 14.930 1.00 96.94 112 LEU A C 1
ATOM 903 O O . LEU A 1 112 ? -9.124 3.672 14.284 1.00 96.94 112 LEU A O 1
ATOM 907 N N . ALA A 1 113 ? -7.124 2.651 14.426 1.00 97.44 113 ALA A N 1
ATOM 908 C CA . ALA A 1 113 ? -7.177 2.019 13.107 1.00 97.44 113 ALA A CA 1
ATOM 909 C C . ALA A 1 113 ? -8.308 0.989 13.013 1.00 97.44 113 ALA A C 1
ATOM 911 O O . ALA A 1 113 ? -9.107 1.044 12.082 1.00 97.44 113 ALA A O 1
ATOM 912 N N . GLN A 1 114 ? -8.437 0.104 14.005 1.00 97.44 114 GLN A N 1
ATOM 913 C CA . GLN A 1 114 ? -9.519 -0.881 14.062 1.00 97.44 114 GLN A CA 1
ATOM 914 C C . GLN A 1 114 ? -10.891 -0.214 14.015 1.00 97.44 114 GLN A C 1
ATOM 916 O O . GLN A 1 114 ? -11.761 -0.642 13.260 1.00 97.44 114 GLN A O 1
ATOM 921 N N . TYR A 1 115 ? -11.082 0.857 14.780 1.00 96.31 115 TYR A N 1
ATOM 922 C CA . TYR A 1 115 ? -12.344 1.571 14.799 1.00 96.31 115 TYR A CA 1
ATOM 923 C C . TYR A 1 115 ? -12.633 2.285 13.474 1.00 96.31 115 TYR A C 1
ATOM 925 O O . TYR A 1 115 ? -13.711 2.095 12.911 1.00 96.31 115 TYR A O 1
ATOM 933 N N . ARG A 1 116 ? -11.693 3.091 12.965 1.00 95.50 116 ARG A N 1
ATOM 934 C CA . ARG A 1 116 ? -11.912 3.927 11.772 1.00 95.50 116 ARG A CA 1
ATOM 935 C C . ARG A 1 116 ? -11.953 3.137 10.466 1.00 95.50 116 ARG A C 1
ATOM 937 O O . ARG A 1 116 ? -12.742 3.492 9.599 1.00 95.50 116 ARG A O 1
ATOM 944 N N . LEU A 1 117 ? -11.128 2.099 10.328 1.00 96.56 117 LEU A N 1
ATOM 945 C CA . LEU A 1 117 ? -10.929 1.387 9.058 1.00 96.56 117 LEU A CA 1
ATOM 946 C C . LEU A 1 117 ? -11.743 0.091 8.940 1.00 96.56 117 LEU A C 1
ATOM 948 O O . LEU A 1 117 ? -11.962 -0.378 7.827 1.00 96.56 117 LEU A O 1
ATOM 952 N N . ALA A 1 118 ? -12.198 -0.482 10.061 1.00 96.62 118 ALA A N 1
ATOM 953 C CA . ALA A 1 118 ? -12.941 -1.745 10.059 1.00 96.62 118 ALA A CA 1
ATOM 954 C C . ALA A 1 118 ? -14.283 -1.656 10.795 1.00 96.62 118 ALA A C 1
ATOM 956 O O . ALA A 1 118 ? -15.326 -1.906 10.200 1.00 96.62 118 ALA A O 1
ATOM 957 N N . SER A 1 119 ? -14.311 -1.254 12.071 1.00 95.38 119 SER A N 1
ATOM 958 C CA . SER A 1 119 ? -15.548 -1.303 12.871 1.00 95.38 119 SER A CA 1
ATOM 959 C C . SER A 1 119 ? -16.680 -0.442 12.303 1.00 95.38 119 SER A C 1
ATOM 961 O O . SER A 1 119 ? -17.844 -0.785 12.476 1.00 95.38 119 SER A O 1
ATOM 963 N N . GLN A 1 120 ? -16.356 0.671 11.638 1.00 93.88 120 GLN A N 1
ATOM 964 C CA . GLN A 1 120 ? -17.349 1.560 11.025 1.00 93.88 120 GLN A CA 1
ATOM 965 C C . GLN A 1 120 ? -17.960 1.028 9.724 1.00 93.88 120 GLN A C 1
ATOM 967 O O . GLN A 1 120 ? -19.007 1.527 9.330 1.00 93.88 120 GLN A O 1
ATOM 972 N N . VAL A 1 121 ? -17.323 0.046 9.082 1.00 95.81 121 VAL A N 1
ATOM 973 C CA . VAL A 1 121 ? -17.751 -0.551 7.803 1.00 95.81 121 VAL A CA 1
ATOM 974 C C . VAL A 1 121 ? -17.977 -2.061 7.927 1.00 95.81 121 VAL A C 1
ATOM 976 O O . VAL A 1 121 ? -17.914 -2.807 6.949 1.00 95.81 121 VAL A O 1
ATOM 979 N N . ARG A 1 122 ? -18.172 -2.533 9.163 1.00 96.44 122 ARG A N 1
ATOM 980 C CA . ARG A 1 122 ? -18.191 -3.956 9.498 1.00 96.44 122 ARG A CA 1
ATOM 981 C C . ARG A 1 122 ? -19.275 -4.700 8.727 1.00 96.44 122 ARG A C 1
ATOM 983 O O . ARG A 1 122 ? -18.981 -5.721 8.114 1.00 96.44 122 ARG A O 1
ATOM 990 N N . ASP A 1 123 ? -20.500 -4.185 8.741 1.00 97.69 123 ASP A N 1
ATOM 991 C CA . ASP A 1 123 ? -21.636 -4.851 8.105 1.00 97.69 123 ASP A CA 1
ATOM 992 C C . ASP A 1 123 ? -21.441 -4.915 6.581 1.00 97.69 123 ASP A C 1
ATOM 994 O O . ASP A 1 123 ? -21.737 -5.930 5.947 1.00 97.69 123 ASP A O 1
ATOM 998 N N . GLU A 1 124 ? -20.903 -3.859 5.971 1.00 98.19 124 GLU A N 1
ATOM 999 C CA . GLU A 1 124 ? -20.600 -3.794 4.543 1.00 98.19 124 GLU A CA 1
ATOM 1000 C C . GLU A 1 124 ? -19.541 -4.824 4.138 1.00 98.19 124 GLU A C 1
ATOM 1002 O O . GLU A 1 124 ? -19.721 -5.536 3.142 1.00 98.19 124 GLU A O 1
ATOM 1007 N N . VAL A 1 125 ? -18.466 -4.934 4.923 1.00 97.75 125 VAL A N 1
ATOM 1008 C CA . VAL A 1 125 ? -17.374 -5.891 4.701 1.00 97.75 125 VAL A CA 1
ATOM 1009 C C . VAL A 1 125 ? -17.846 -7.327 4.931 1.00 97.75 125 VAL A C 1
ATOM 1011 O O . VAL A 1 125 ? -17.561 -8.186 4.101 1.00 97.75 125 VAL A O 1
ATOM 1014 N N . GLU A 1 126 ? -18.633 -7.598 5.977 1.00 97.69 126 GLU A N 1
ATOM 1015 C CA . GLU A 1 126 ? -19.201 -8.930 6.239 1.00 97.69 126 GLU A CA 1
ATOM 1016 C C . GLU A 1 126 ? -20.091 -9.400 5.076 1.00 97.69 126 GLU A C 1
ATOM 1018 O O . GLU A 1 126 ? -19.978 -10.540 4.618 1.00 97.69 126 GLU A O 1
ATOM 1023 N N . HIS A 1 127 ? -20.932 -8.518 4.523 1.00 98.50 127 HIS A N 1
ATOM 1024 C CA . HIS A 1 127 ? -21.733 -8.856 3.344 1.00 98.50 127 HIS A CA 1
ATOM 1025 C C . HIS A 1 127 ? -20.872 -9.059 2.094 1.00 98.50 127 HIS A C 1
ATOM 1027 O O . HIS A 1 127 ? -21.168 -9.955 1.303 1.00 98.50 127 HIS A O 1
ATOM 1033 N N . PHE A 1 128 ? -19.826 -8.253 1.891 1.00 98.56 128 PHE A N 1
ATOM 1034 C CA . PHE A 1 128 ? -18.883 -8.448 0.787 1.00 98.56 128 PHE A CA 1
ATOM 1035 C C . PHE A 1 128 ? -18.195 -9.817 0.880 1.00 98.56 128 PHE A C 1
ATOM 1037 O O . PHE A 1 128 ? -18.235 -10.586 -0.081 1.00 98.56 128 PHE A O 1
ATOM 1044 N N . LEU A 1 129 ? -17.646 -10.152 2.050 1.00 97.81 129 LEU A N 1
ATOM 1045 C CA . LEU A 1 129 ? -16.998 -11.434 2.323 1.00 97.81 129 LEU A CA 1
ATOM 1046 C C . LEU A 1 129 ? -17.951 -12.606 2.121 1.00 97.81 129 LEU A C 1
ATOM 1048 O O . LEU A 1 129 ? -17.584 -13.579 1.473 1.00 97.81 129 LEU A O 1
ATOM 1052 N N . LYS A 1 130 ? -19.201 -12.494 2.580 1.00 98.12 130 LYS A N 1
ATOM 1053 C CA . LYS A 1 130 ? -20.225 -13.517 2.345 1.00 98.12 130 LYS A CA 1
ATOM 1054 C C . LYS A 1 130 ? -20.384 -13.830 0.855 1.00 98.12 130 LYS A C 1
ATOM 1056 O O . LYS A 1 130 ? -20.389 -14.996 0.482 1.00 98.12 130 LYS A O 1
ATOM 1061 N N . GLY A 1 131 ? -20.482 -12.807 0.006 1.00 98.31 131 GLY A N 1
ATOM 1062 C CA . GLY A 1 131 ? -20.607 -12.995 -1.441 1.00 98.31 131 GLY A CA 1
ATOM 1063 C C . GLY A 1 131 ? -19.338 -13.531 -2.108 1.00 98.31 131 GLY A C 1
ATOM 1064 O O . GLY A 1 131 ? -19.426 -14.337 -3.030 1.00 98.31 131 GLY A O 1
ATOM 1065 N N . LEU A 1 132 ? -18.162 -13.101 -1.646 1.00 98.12 132 LEU A N 1
ATOM 1066 C CA . LEU A 1 132 ? -16.869 -13.605 -2.120 1.00 98.12 132 LEU A CA 1
ATOM 1067 C C . LEU A 1 132 ? -16.695 -15.096 -1.785 1.00 98.12 132 LEU A C 1
ATOM 1069 O O . LEU A 1 132 ? -16.361 -15.895 -2.663 1.00 98.12 132 LEU A O 1
ATOM 1073 N N . ASN A 1 133 ? -17.017 -15.468 -0.545 1.00 97.50 133 ASN A N 1
ATOM 1074 C CA . ASN A 1 133 ? -16.849 -16.811 0.010 1.00 97.50 133 ASN A CA 1
ATOM 1075 C C . ASN A 1 133 ? -17.794 -17.859 -0.599 1.00 97.50 133 ASN A C 1
ATOM 1077 O O . ASN A 1 133 ? -17.557 -19.055 -0.448 1.00 97.50 133 ASN A O 1
ATOM 1081 N N . GLU A 1 134 ? -18.833 -17.441 -1.329 1.00 97.56 134 GLU A N 1
ATOM 1082 C CA . GLU A 1 134 ? -19.656 -18.349 -2.142 1.00 97.56 134 GLU A CA 1
ATOM 1083 C C . GLU A 1 134 ? -18.886 -18.945 -3.332 1.00 97.56 134 GLU A C 1
ATOM 1085 O O . GLU A 1 134 ? -19.238 -20.025 -3.804 1.00 97.56 134 GLU A O 1
ATOM 1090 N N . LEU A 1 135 ? -17.853 -18.253 -3.831 1.00 97.31 135 LEU A N 1
ATOM 1091 C CA . LEU A 1 135 ? -17.052 -18.690 -4.981 1.00 97.31 135 LEU A CA 1
ATOM 1092 C C . LEU A 1 135 ? -15.611 -19.042 -4.604 1.00 97.31 135 LEU A C 1
ATOM 1094 O O . LEU A 1 135 ? -15.038 -19.956 -5.195 1.00 97.31 135 LEU A O 1
ATOM 1098 N N . VAL A 1 136 ? -15.021 -18.319 -3.650 1.00 96.44 136 VAL A N 1
ATOM 1099 C CA . VAL A 1 136 ? -13.623 -18.484 -3.238 1.00 96.44 136 VAL A CA 1
ATOM 1100 C C . VAL A 1 136 ? -13.565 -18.666 -1.721 1.00 96.44 136 VAL A C 1
ATOM 1102 O O . VAL A 1 136 ? -13.773 -17.695 -1.003 1.00 96.44 136 VAL A O 1
ATOM 1105 N N . PRO A 1 137 ? -13.281 -19.877 -1.212 1.00 93.88 137 PRO A N 1
ATOM 1106 C CA . PRO A 1 137 ? -13.153 -20.110 0.224 1.00 93.88 137 PRO A CA 1
ATOM 1107 C C . PRO A 1 137 ? -12.099 -19.208 0.885 1.00 93.88 137 PRO A C 1
ATOM 1109 O O . PRO A 1 137 ? -10.975 -19.100 0.396 1.00 93.88 137 PRO A O 1
ATOM 1112 N N . GLU A 1 138 ? -12.447 -18.621 2.032 1.00 89.94 138 GLU A N 1
ATOM 1113 C CA . GLU A 1 138 ? -11.621 -17.655 2.779 1.00 89.94 138 GLU A CA 1
ATOM 1114 C C . GLU A 1 138 ? -10.200 -18.167 3.069 1.00 89.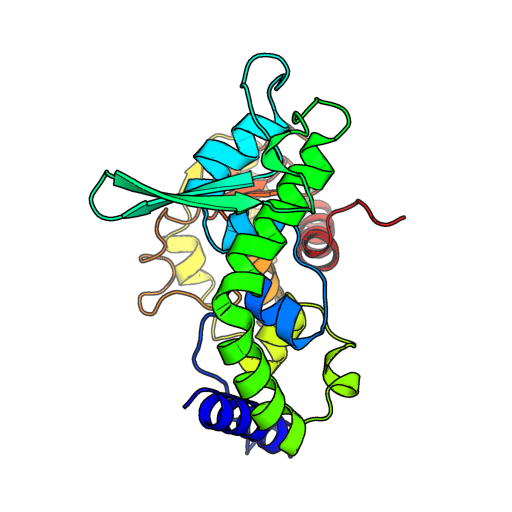94 138 GLU A C 1
ATOM 1116 O O . GLU A 1 138 ? -9.214 -17.451 2.904 1.00 89.94 138 GLU A O 1
ATOM 1121 N N . ASN A 1 139 ? -10.071 -19.450 3.415 1.00 90.25 139 ASN A N 1
ATOM 1122 C CA . ASN A 1 139 ? -8.789 -20.070 3.743 1.00 90.25 139 ASN A CA 1
ATOM 1123 C C . ASN A 1 139 ? -7.799 -20.107 2.566 1.00 90.25 139 ASN A C 1
ATOM 1125 O O . ASN A 1 139 ? -6.606 -20.292 2.793 1.00 90.25 139 ASN A O 1
ATOM 1129 N N . LEU A 1 140 ? -8.273 -19.970 1.323 1.00 93.19 140 LEU A N 1
ATOM 1130 C CA . LEU A 1 140 ? -7.407 -19.910 0.144 1.00 93.19 140 LEU A CA 1
ATOM 1131 C C . LEU A 1 140 ? -6.817 -18.519 -0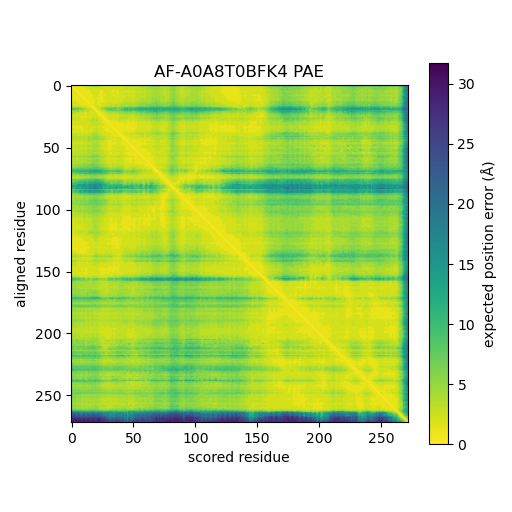.075 1.00 93.19 140 LEU A C 1
ATOM 1133 O O . LEU A 1 140 ? -5.790 -18.409 -0.734 1.00 93.19 140 LEU A O 1
ATOM 1137 N N . LEU A 1 141 ? -7.455 -17.471 0.451 1.00 93.62 141 LEU A N 1
ATOM 1138 C CA . LEU A 1 141 ? -6.955 -16.102 0.341 1.00 93.62 141 LEU A CA 1
ATOM 1139 C C . LEU A 1 141 ? -5.967 -15.765 1.462 1.00 93.62 141 LEU A C 1
ATOM 1141 O O . LEU A 1 141 ? -5.076 -14.954 1.253 1.00 93.62 141 LEU A O 1
ATOM 1145 N N . ALA A 1 142 ? -6.063 -16.441 2.608 1.00 89.94 142 ALA A N 1
ATOM 1146 C CA . ALA A 1 142 ? -5.195 -16.227 3.769 1.00 89.94 142 ALA A CA 1
ATOM 1147 C C . ALA A 1 142 ? -3.701 -16.555 3.543 1.00 89.94 142 ALA A C 1
ATOM 1149 O O . ALA A 1 142 ? -2.888 -16.312 4.430 1.00 89.94 142 ALA A O 1
ATOM 1150 N N . ILE A 1 143 ? -3.332 -17.134 2.394 1.00 90.44 143 ILE A N 1
ATOM 1151 C CA . ILE A 1 143 ? -1.929 -17.387 2.023 1.00 90.44 143 ILE A CA 1
ATOM 1152 C C . ILE A 1 143 ? -1.236 -16.159 1.421 1.00 90.44 143 ILE A C 1
ATOM 1154 O O . ILE A 1 143 ? -0.021 -16.193 1.257 1.00 90.44 143 ILE A O 1
ATOM 1158 N N . PHE A 1 144 ? -2.003 -15.134 1.045 1.00 92.19 144 PHE A N 1
ATOM 1159 C CA . PHE A 1 144 ? -1.507 -13.912 0.420 1.00 92.19 144 PHE A CA 1
ATOM 1160 C C . PHE A 1 144 ? -1.427 -12.783 1.442 1.00 92.19 144 PHE A C 1
ATOM 1162 O O . PHE A 1 144 ? -2.285 -12.680 2.324 1.00 92.19 144 PHE A O 1
ATOM 1169 N N . ASP A 1 145 ? -0.456 -11.891 1.264 1.00 91.94 145 ASP A N 1
ATOM 1170 C CA . ASP A 1 145 ? -0.496 -10.570 1.894 1.00 91.94 145 ASP A CA 1
ATOM 1171 C C . ASP A 1 145 ? -1.455 -9.612 1.143 1.00 91.94 145 ASP A C 1
ATOM 1173 O O . ASP A 1 145 ? -2.061 -9.945 0.117 1.00 91.94 145 ASP A O 1
ATOM 1177 N N . GLU A 1 146 ? -1.623 -8.388 1.644 1.00 92.62 146 GLU A N 1
ATOM 1178 C CA . GLU A 1 146 ? -2.509 -7.390 1.041 1.00 92.62 146 GLU A CA 1
ATOM 1179 C C . GLU A 1 146 ? -2.053 -6.945 -0.356 1.00 92.62 146 GLU A C 1
ATOM 1181 O O . GLU A 1 146 ? -2.874 -6.561 -1.192 1.00 92.62 146 GLU A O 1
ATOM 1186 N N . ASN A 1 147 ? -0.750 -6.927 -0.622 1.00 91.38 147 ASN A N 1
ATOM 1187 C CA . ASN A 1 147 ? -0.186 -6.513 -1.905 1.00 91.38 147 ASN A CA 1
ATOM 1188 C C . ASN A 1 147 ? -0.344 -7.608 -2.955 1.00 91.38 147 ASN A C 1
ATOM 1190 O O . ASN A 1 147 ? -0.741 -7.324 -4.087 1.00 91.38 147 ASN A O 1
ATOM 1194 N N . GLU A 1 148 ? -0.093 -8.851 -2.575 1.00 92.75 148 GLU A N 1
ATOM 1195 C CA . GLU A 1 148 ? -0.284 -10.033 -3.397 1.00 92.75 148 GLU A CA 1
ATOM 1196 C C . GLU A 1 148 ? -1.757 -10.256 -3.710 1.00 92.75 148 GLU A C 1
ATOM 1198 O O . GLU A 1 148 ? -2.091 -10.536 -4.862 1.00 92.75 148 GLU A O 1
ATOM 1203 N N . LEU A 1 149 ? -2.652 -10.038 -2.741 1.00 94.75 149 LEU A N 1
ATOM 1204 C CA . LEU A 1 149 ? -4.091 -10.089 -2.984 1.00 94.75 149 LEU A CA 1
ATOM 1205 C C . LEU A 1 149 ? -4.522 -9.047 -4.025 1.00 94.75 149 LEU A C 1
ATOM 1207 O O . LEU A 1 149 ? -5.310 -9.354 -4.922 1.00 94.75 149 LEU A O 1
ATOM 1211 N N . GLU A 1 150 ? -3.982 -7.827 -3.959 1.00 94.75 150 GLU A N 1
ATOM 1212 C CA . GLU A 1 150 ? -4.245 -6.820 -4.988 1.00 94.75 150 GLU A CA 1
ATOM 1213 C C . GLU A 1 150 ? -3.713 -7.259 -6.357 1.00 94.75 150 GLU A C 1
ATOM 1215 O O . GLU A 1 150 ? -4.424 -7.126 -7.350 1.00 94.75 150 GLU A O 1
ATOM 1220 N N . LEU A 1 151 ? -2.498 -7.809 -6.436 1.00 93.31 151 LEU A N 1
ATOM 1221 C CA . LEU A 1 151 ? -1.933 -8.298 -7.700 1.00 93.31 151 LEU A CA 1
ATOM 1222 C C . LEU A 1 151 ? -2.748 -9.460 -8.274 1.00 93.31 151 LEU A C 1
ATOM 1224 O O . LEU A 1 151 ? -2.963 -9.522 -9.486 1.00 93.31 151 LEU A O 1
ATOM 1228 N N . LEU A 1 152 ? -3.247 -10.351 -7.418 1.00 93.88 152 LEU A N 1
ATOM 1229 C CA . LEU A 1 152 ? -4.119 -11.454 -7.802 1.00 93.88 152 LEU A CA 1
ATOM 1230 C C . LEU A 1 152 ? -5.442 -10.938 -8.387 1.00 93.88 152 LEU A C 1
ATOM 1232 O O . LEU A 1 152 ? -5.889 -11.419 -9.428 1.00 93.88 152 LEU A O 1
ATOM 1236 N N . MET A 1 153 ? -6.055 -9.942 -7.742 1.00 93.94 153 MET A N 1
ATOM 1237 C CA . MET A 1 153 ? -7.358 -9.396 -8.134 1.00 93.94 153 MET A CA 1
ATOM 1238 C C . MET A 1 153 ? -7.274 -8.440 -9.329 1.00 93.94 153 MET A C 1
ATOM 1240 O O . MET A 1 153 ? -8.078 -8.526 -10.260 1.00 93.94 153 MET A O 1
ATOM 1244 N N . CYS A 1 154 ? -6.323 -7.512 -9.304 1.00 92.81 154 CYS A N 1
ATOM 1245 C CA . CYS A 1 154 ? -6.232 -6.374 -10.219 1.00 92.81 154 CYS A CA 1
ATOM 1246 C C . CYS A 1 154 ? -5.161 -6.562 -11.304 1.00 92.81 154 CYS A C 1
ATOM 1248 O O . CYS A 1 154 ? -5.181 -5.865 -12.322 1.00 92.81 154 CYS A O 1
ATOM 1250 N N . GLY A 1 155 ? -4.261 -7.534 -11.137 1.00 89.75 155 GLY A N 1
ATOM 1251 C CA . GLY A 1 155 ? -3.133 -7.776 -12.029 1.00 89.75 155 GLY A CA 1
ATOM 1252 C C . GLY A 1 155 ? -1.989 -6.778 -11.840 1.00 89.75 155 GLY A C 1
ATOM 1253 O O . GLY A 1 155 ? -2.058 -5.840 -11.054 1.00 89.75 155 GLY A O 1
ATOM 1254 N N . THR A 1 156 ? -0.934 -6.958 -12.632 1.00 86.44 156 THR A N 1
ATOM 1255 C CA . THR A 1 156 ? 0.282 -6.124 -12.606 1.00 86.44 156 THR A CA 1
ATOM 1256 C C . THR A 1 156 ? 0.130 -4.782 -13.329 1.00 86.44 156 THR A C 1
ATOM 1258 O O . THR A 1 156 ? 1.033 -3.956 -13.290 1.00 86.44 156 THR A O 1
ATOM 1261 N N . GLY A 1 157 ? -0.992 -4.566 -14.027 1.00 82.00 157 GLY A N 1
ATOM 1262 C CA . GLY A 1 157 ? -1.143 -3.437 -14.947 1.00 82.00 157 GLY A CA 1
ATOM 1263 C C . GLY A 1 157 ? -0.206 -3.528 -16.161 1.00 82.00 157 GLY A C 1
ATOM 1264 O O . GLY A 1 157 ? 0.370 -4.582 -16.436 1.00 82.00 157 GLY A O 1
ATOM 1265 N N . ASP A 1 158 ? -0.105 -2.419 -16.894 1.00 86.56 158 ASP A N 1
ATOM 1266 C CA . ASP A 1 158 ? 0.867 -2.206 -17.974 1.00 86.56 158 ASP A CA 1
ATOM 1267 C C . ASP A 1 158 ? 1.658 -0.930 -17.659 1.00 86.56 158 ASP A C 1
ATOM 1269 O O . ASP A 1 158 ? 1.277 0.187 -18.020 1.00 86.56 158 ASP A O 1
ATOM 1273 N N . ILE A 1 159 ? 2.701 -1.086 -16.845 1.00 93.88 159 ILE A N 1
ATOM 1274 C CA . ILE A 1 159 ? 3.508 0.024 -16.346 1.00 93.88 159 ILE A CA 1
ATOM 1275 C C . ILE A 1 159 ? 4.532 0.396 -17.415 1.00 93.88 159 ILE A C 1
ATOM 1277 O O . ILE A 1 159 ? 5.481 -0.343 -17.695 1.00 93.88 159 ILE A O 1
ATOM 1281 N N . ASN A 1 160 ? 4.359 1.588 -17.986 1.00 95.50 160 ASN A N 1
ATOM 1282 C CA . ASN A 1 160 ? 5.282 2.146 -18.962 1.00 95.50 160 ASN A CA 1
ATOM 1283 C C . ASN A 1 160 ? 6.458 2.844 -18.259 1.00 95.50 160 ASN A C 1
ATOM 1285 O O . ASN A 1 160 ? 6.321 3.937 -17.710 1.00 95.50 160 ASN A O 1
ATOM 1289 N N . VAL A 1 161 ? 7.643 2.236 -18.330 1.00 97.12 161 VAL A N 1
ATOM 1290 C CA . VAL A 1 161 ? 8.873 2.771 -17.717 1.00 97.12 161 VAL A CA 1
ATOM 1291 C C . VAL A 1 161 ? 9.278 4.134 -18.295 1.00 97.12 161 VAL A C 1
ATOM 1293 O O . VAL A 1 161 ? 9.854 4.954 -17.582 1.00 97.12 161 VAL A O 1
ATOM 1296 N N . GLN A 1 162 ? 8.967 4.419 -19.564 1.00 97.06 162 GLN A N 1
ATOM 1297 C CA . GLN A 1 162 ? 9.247 5.733 -20.151 1.00 97.06 162 GLN A CA 1
ATOM 1298 C C . GLN A 1 162 ? 8.318 6.808 -19.583 1.00 97.06 162 GLN A C 1
ATOM 1300 O O . GLN A 1 162 ? 8.790 7.898 -19.269 1.00 97.06 162 GLN A O 1
ATOM 1305 N N . ASP A 1 163 ? 7.033 6.489 -19.393 1.00 97.25 163 ASP A N 1
ATOM 1306 C CA . ASP A 1 163 ? 6.081 7.387 -18.724 1.00 97.25 163 ASP A CA 1
ATOM 1307 C C . ASP A 1 163 ? 6.498 7.646 -17.272 1.00 97.25 163 ASP A C 1
ATOM 1309 O O . ASP A 1 163 ? 6.529 8.792 -16.823 1.00 97.25 163 ASP A O 1
ATOM 1313 N N . PHE A 1 164 ? 6.916 6.590 -16.569 1.00 97.69 164 PHE A N 1
ATOM 1314 C CA . PHE A 1 164 ? 7.445 6.696 -15.214 1.00 97.69 164 PHE A CA 1
ATOM 1315 C C . PHE A 1 164 ? 8.642 7.651 -15.160 1.00 97.69 164 PHE A C 1
ATOM 1317 O O . PHE A 1 164 ? 8.662 8.612 -14.390 1.00 97.69 164 PHE A O 1
ATOM 1324 N N . LYS A 1 165 ? 9.629 7.431 -16.029 1.00 97.62 165 LYS A N 1
ATOM 1325 C CA . LYS A 1 165 ? 10.838 8.251 -16.091 1.00 97.62 165 LYS A CA 1
ATOM 1326 C C . LYS A 1 165 ? 10.560 9.704 -16.467 1.00 97.62 165 LYS A C 1
ATOM 1328 O O . LYS A 1 165 ? 11.238 10.588 -15.953 1.00 97.62 165 LYS A O 1
ATOM 1333 N N . ALA A 1 166 ? 9.591 9.954 -17.346 1.00 97.69 166 ALA A N 1
ATOM 1334 C CA . ALA A 1 166 ? 9.234 11.300 -17.786 1.00 97.69 166 ALA A CA 1
ATOM 1335 C C . ALA A 1 166 ? 8.603 12.151 -16.671 1.00 97.69 166 ALA A C 1
ATOM 1337 O O . ALA A 1 166 ? 8.764 13.370 -16.678 1.00 97.69 166 ALA A O 1
ATOM 1338 N N . HIS A 1 167 ? 7.920 11.519 -15.713 1.00 97.81 167 HIS A N 1
ATOM 1339 C CA . HIS A 1 167 ? 7.156 12.210 -14.669 1.00 97.81 167 HIS A CA 1
ATOM 1340 C C . HIS A 1 167 ? 7.749 12.071 -13.257 1.00 97.81 167 HIS A C 1
ATOM 1342 O O . HIS A 1 167 ? 7.239 12.678 -12.315 1.00 97.81 167 HIS A O 1
ATOM 1348 N N . ALA A 1 168 ? 8.830 11.306 -13.088 1.00 97.62 168 ALA A N 1
ATOM 1349 C CA . ALA A 1 168 ? 9.548 11.208 -11.822 1.00 97.62 168 ALA A CA 1
ATOM 1350 C C . ALA A 1 168 ? 10.444 12.436 -11.582 1.00 97.62 168 ALA A C 1
ATOM 1352 O O . ALA A 1 168 ? 11.298 12.787 -12.398 1.00 97.62 168 ALA A O 1
ATOM 1353 N N . VAL A 1 169 ? 10.302 13.063 -10.414 1.00 97.75 169 VAL A N 1
ATOM 1354 C CA . VAL A 1 169 ? 11.089 14.232 -10.003 1.00 97.75 169 VAL A CA 1
ATOM 1355 C C . VAL A 1 169 ? 12.255 13.800 -9.114 1.00 97.75 169 VAL A C 1
ATOM 1357 O O . VAL A 1 169 ? 12.061 13.160 -8.085 1.00 97.75 169 VAL A O 1
ATOM 1360 N N . ILE A 1 170 ? 13.482 14.184 -9.477 1.00 98.06 170 ILE A N 1
ATOM 1361 C CA . ILE A 1 170 ? 14.692 13.857 -8.703 1.00 98.06 170 ILE A CA 1
ATOM 1362 C C . ILE A 1 170 ? 15.029 15.007 -7.746 1.00 98.06 170 ILE A C 1
ATOM 1364 O O . ILE A 1 170 ? 15.404 16.105 -8.179 1.00 98.06 170 ILE A O 1
ATOM 1368 N N . VAL A 1 171 ? 14.974 14.745 -6.440 1.00 97.44 171 VAL A N 1
ATOM 1369 C CA . VAL A 1 171 ? 15.170 15.742 -5.376 1.00 97.44 171 VAL A CA 1
ATOM 1370 C C . VAL A 1 171 ? 16.509 15.519 -4.667 1.00 97.44 171 VAL A C 1
ATOM 1372 O O . VAL A 1 171 ? 16.795 14.432 -4.169 1.00 97.44 171 VAL A O 1
ATOM 1375 N N . GLY A 1 172 ? 17.338 16.567 -4.602 1.00 95.69 172 GLY A N 1
ATOM 1376 C CA . GLY A 1 172 ? 18.649 16.517 -3.938 1.00 95.69 172 GLY A CA 1
ATOM 1377 C C . GLY A 1 172 ? 19.686 15.645 -4.660 1.00 95.69 172 GLY A C 1
ATOM 1378 O O . GLY A 1 172 ? 19.569 15.401 -5.862 1.00 95.69 172 GLY A O 1
ATOM 1379 N N . GLY A 1 173 ? 20.717 15.209 -3.935 1.00 94.62 173 GLY A N 1
ATOM 1380 C CA . GLY A 1 173 ? 21.732 14.266 -4.416 1.00 94.62 173 GLY A CA 1
ATOM 1381 C C . GLY A 1 173 ? 23.016 14.904 -4.949 1.00 94.62 173 GLY A C 1
ATOM 1382 O O . GLY A 1 173 ? 23.007 15.991 -5.525 1.00 94.62 173 GLY A O 1
ATOM 1383 N N . SER A 1 174 ? 24.129 14.194 -4.752 1.00 96.38 174 SER A N 1
ATOM 1384 C CA . SER A 1 174 ? 25.449 14.557 -5.275 1.00 96.38 174 SER A CA 1
ATOM 1385 C C . SER A 1 174 ? 25.516 14.420 -6.801 1.00 96.38 174 SER A C 1
ATOM 1387 O O . SER A 1 174 ? 24.630 13.838 -7.434 1.00 96.38 174 SER A O 1
ATOM 1389 N N . TRP A 1 175 ? 26.606 14.905 -7.405 1.00 97.25 175 TRP A N 1
ATOM 1390 C CA . TRP A 1 175 ? 26.876 14.669 -8.827 1.00 97.25 175 TRP A CA 1
ATOM 1391 C C . TRP A 1 175 ? 26.882 13.169 -9.160 1.00 97.25 175 TRP A C 1
ATOM 1393 O O . TRP A 1 175 ? 26.234 12.754 -10.116 1.00 97.25 175 TRP A O 1
ATOM 1403 N N . HIS A 1 176 ? 27.532 12.343 -8.329 1.00 96.75 176 HIS A N 1
ATOM 1404 C CA . HIS A 1 176 ? 27.548 10.885 -8.504 1.00 96.75 176 HIS A CA 1
ATOM 1405 C C . HIS A 1 176 ? 26.138 10.287 -8.440 1.00 96.75 176 HIS A C 1
ATOM 1407 O O . HIS A 1 176 ? 25.772 9.486 -9.297 1.00 96.75 176 HIS A O 1
ATOM 1413 N N . PHE A 1 177 ? 25.304 10.729 -7.495 1.00 97.94 177 PHE A N 1
ATOM 1414 C CA . PHE A 1 177 ? 23.916 10.273 -7.412 1.00 97.94 177 PHE A CA 1
ATOM 1415 C C . PHE A 1 177 ? 23.137 10.597 -8.695 1.00 97.94 177 PHE A C 1
ATOM 1417 O O . PHE A 1 177 ? 22.562 9.711 -9.328 1.00 97.94 177 PHE A O 1
ATOM 1424 N N . ARG A 1 178 ? 23.166 11.863 -9.125 1.00 96.94 178 ARG A N 1
ATOM 1425 C CA . ARG A 1 178 ? 22.404 12.333 -10.291 1.00 96.94 178 ARG A CA 1
ATOM 1426 C C . ARG A 1 178 ? 22.900 11.743 -11.610 1.00 96.94 178 ARG A C 1
ATOM 1428 O O . ARG A 1 178 ? 22.084 11.430 -12.470 1.00 96.94 178 ARG A O 1
ATOM 1435 N N . GLU A 1 179 ? 24.208 11.552 -11.767 1.00 96.19 179 GLU A N 1
ATOM 1436 C CA . GLU A 1 179 ? 24.802 11.132 -13.041 1.00 96.19 179 GLU A CA 1
ATOM 1437 C C . GLU A 1 179 ? 25.092 9.637 -13.160 1.00 96.19 179 GLU A C 1
ATOM 1439 O O . GLU A 1 179 ? 25.148 9.130 -14.285 1.00 96.19 179 GLU A O 1
ATOM 1444 N N . LYS A 1 180 ? 25.311 8.926 -12.050 1.00 97.88 180 LYS A N 1
ATOM 1445 C CA . LYS A 1 180 ? 25.622 7.487 -12.042 1.00 97.88 180 LYS A CA 1
ATOM 1446 C C . LYS A 1 180 ? 24.470 6.687 -11.459 1.00 97.88 180 LYS A C 1
ATOM 1448 O O . LYS A 1 180 ? 23.868 5.903 -12.189 1.00 97.88 180 LYS A O 1
ATOM 1453 N N . VAL A 1 181 ? 24.105 6.950 -10.204 1.00 98.19 181 VAL A N 1
ATOM 1454 C CA . VAL A 1 181 ? 23.072 6.178 -9.492 1.00 98.19 181 VAL A CA 1
ATOM 1455 C C . VAL A 1 181 ? 21.727 6.258 -10.213 1.00 98.19 181 VAL A C 1
ATOM 1457 O O . VAL A 1 181 ? 21.096 5.229 -10.416 1.00 98.19 181 VAL A O 1
ATOM 1460 N N . MET A 1 182 ? 21.312 7.427 -10.711 1.00 98.44 182 MET A N 1
ATOM 1461 C CA . MET A 1 182 ? 20.068 7.541 -1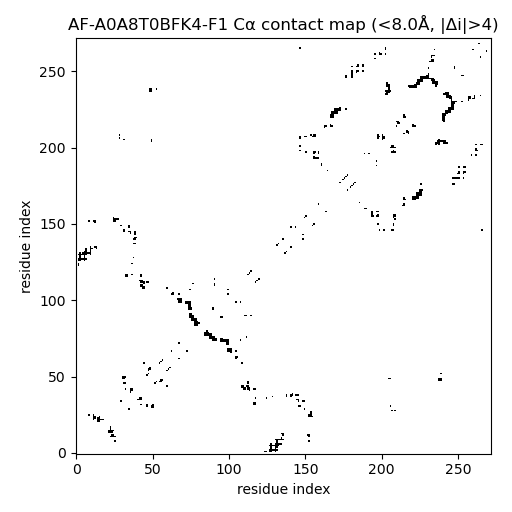1.491 1.00 98.44 182 MET A CA 1
ATOM 1462 C C . MET A 1 182 ? 20.118 6.804 -12.832 1.00 98.44 182 MET A C 1
ATOM 1464 O O . MET A 1 182 ? 19.109 6.245 -13.259 1.00 98.44 182 MET A O 1
ATOM 1468 N N . LYS A 1 183 ? 21.275 6.757 -13.507 1.00 98.38 183 LYS A N 1
ATOM 1469 C CA . LYS A 1 183 ? 21.415 5.963 -14.740 1.00 98.38 183 LYS A CA 1
ATOM 1470 C C . LYS A 1 183 ? 21.272 4.472 -14.437 1.00 98.38 183 LYS A C 1
ATOM 1472 O O . LYS A 1 183 ? 20.570 3.780 -15.169 1.00 98.38 183 LYS A O 1
ATOM 1477 N N . TRP A 1 184 ? 21.877 4.002 -13.347 1.00 98.69 184 TRP A N 1
ATOM 1478 C CA . TRP A 1 184 ? 21.719 2.626 -12.877 1.00 98.69 184 TRP A CA 1
ATOM 1479 C C . TRP A 1 184 ? 20.288 2.327 -12.452 1.00 98.69 184 TRP A C 1
ATOM 1481 O O . TRP A 1 184 ? 19.743 1.326 -12.896 1.00 98.69 184 TRP A O 1
ATOM 1491 N N . PHE A 1 185 ? 19.650 3.214 -11.687 1.00 98.69 185 PHE A N 1
ATOM 1492 C CA . PHE A 1 185 ? 18.260 3.071 -11.264 1.00 98.69 185 PHE A CA 1
ATOM 1493 C C . PHE A 1 185 ? 17.336 2.844 -12.461 1.00 98.69 185 PHE A C 1
ATOM 1495 O O . PHE A 1 185 ? 16.619 1.851 -12.505 1.00 98.69 185 PHE A O 1
ATOM 1502 N N . TRP A 1 186 ? 17.404 3.701 -13.484 1.00 98.56 186 TRP A N 1
ATOM 1503 C CA . TRP A 1 186 ? 16.552 3.539 -14.662 1.00 98.56 186 TRP A CA 1
ATOM 1504 C C . TRP A 1 186 ? 16.901 2.307 -15.499 1.00 98.56 186 TRP A C 1
ATOM 1506 O O . TRP A 1 186 ? 16.002 1.730 -16.106 1.00 98.56 186 TRP A O 1
ATOM 1516 N N . ALA A 1 187 ? 18.168 1.886 -15.531 1.00 98.44 187 ALA A N 1
ATOM 1517 C CA . ALA A 1 187 ? 18.558 0.630 -16.169 1.00 98.44 187 ALA A CA 1
ATOM 1518 C C . ALA A 1 187 ? 17.97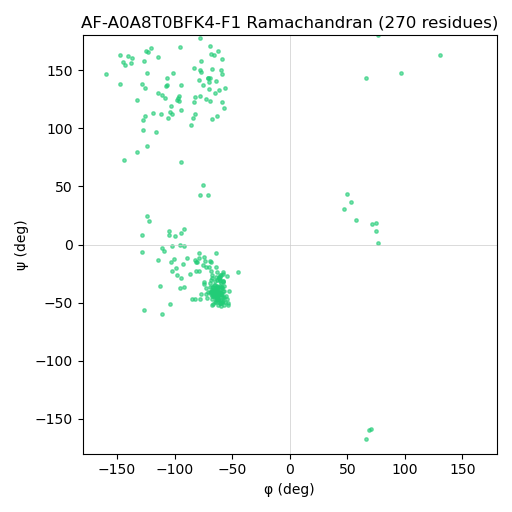7 -0.585 -15.421 1.00 98.44 187 ALA A C 1
ATOM 1520 O O . ALA A 1 187 ? 17.413 -1.469 -16.061 1.00 98.44 187 ALA A O 1
ATOM 1521 N N . VAL A 1 188 ? 18.020 -0.577 -14.084 1.00 98.44 188 VAL A N 1
ATOM 1522 C CA . VAL A 1 188 ? 17.401 -1.602 -13.232 1.00 98.44 188 VAL A CA 1
ATOM 1523 C C . VAL A 1 188 ? 15.888 -1.634 -13.434 1.00 98.44 188 VAL A C 1
ATOM 1525 O O . VAL A 1 188 ? 15.349 -2.683 -13.767 1.00 98.44 188 VAL A O 1
ATOM 1528 N N . VAL A 1 189 ? 15.206 -0.491 -13.330 1.00 98.12 189 VAL A N 1
ATOM 1529 C CA . VAL A 1 189 ? 13.748 -0.403 -13.523 1.00 98.12 189 VAL A CA 1
ATOM 1530 C C . VAL A 1 189 ? 13.343 -0.849 -14.932 1.00 98.12 189 VAL A C 1
ATOM 1532 O O . VAL A 1 189 ? 12.325 -1.508 -15.093 1.00 98.12 189 VAL A O 1
ATOM 1535 N N . SER A 1 190 ? 14.151 -0.566 -15.957 1.00 97.94 190 SER A N 1
ATOM 1536 C CA . SER A 1 190 ? 13.890 -1.056 -17.321 1.00 97.94 190 SER A CA 1
ATOM 1537 C C . SER A 1 190 ? 14.103 -2.567 -17.479 1.00 97.94 190 SER A C 1
ATOM 1539 O O . SER A 1 190 ? 13.608 -3.143 -18.442 1.00 97.94 190 SER A O 1
ATOM 1541 N N . SER A 1 191 ? 14.852 -3.203 -16.571 1.00 97.31 191 SER A N 1
ATOM 1542 C CA . SER A 1 191 ? 15.080 -4.655 -16.554 1.00 97.31 191 SER A CA 1
ATOM 1543 C C . SER A 1 191 ? 14.031 -5.434 -15.756 1.00 97.31 191 SER A C 1
ATOM 1545 O O . SER A 1 191 ? 13.988 -6.659 -15.848 1.00 97.31 191 SER A O 1
ATOM 1547 N N . PHE A 1 192 ? 13.193 -4.737 -14.984 1.00 97.62 192 PHE A N 1
ATOM 1548 C CA . PHE A 1 192 ? 12.149 -5.352 -14.175 1.00 97.62 192 PHE A CA 1
ATOM 1549 C C . PHE A 1 192 ? 11.030 -5.937 -15.035 1.00 97.62 192 PHE A C 1
ATOM 1551 O O . PHE A 1 192 ? 10.608 -5.381 -16.050 1.00 97.62 192 PHE A O 1
ATOM 1558 N N . THR A 1 193 ? 10.512 -7.069 -14.577 1.00 96.31 193 THR A N 1
ATOM 1559 C CA . THR A 1 193 ? 9.243 -7.628 -15.039 1.00 96.31 193 THR A CA 1
ATOM 1560 C C . THR A 1 193 ? 8.079 -6.708 -14.655 1.00 96.31 193 THR A C 1
ATOM 1562 O O . THR A 1 193 ? 8.194 -5.871 -13.761 1.00 96.31 193 THR A O 1
ATOM 1565 N N . GLN A 1 194 ? 6.915 -6.878 -15.290 1.00 94.75 194 GLN A N 1
ATOM 1566 C CA . GLN A 1 194 ? 5.715 -6.118 -14.909 1.00 94.75 194 GLN A CA 1
ATOM 1567 C C . GLN A 1 194 ? 5.289 -6.379 -13.455 1.00 94.75 194 GLN A C 1
ATOM 1569 O O . GLN A 1 194 ? 4.774 -5.477 -12.806 1.00 94.75 194 GLN A O 1
ATOM 1574 N N . GLU A 1 195 ? 5.546 -7.575 -12.916 1.00 93.81 195 GLU A N 1
ATOM 1575 C CA . GLU A 1 195 ? 5.299 -7.856 -11.499 1.00 93.81 195 GLU A CA 1
ATOM 1576 C C . GLU A 1 195 ? 6.239 -7.056 -10.591 1.00 93.81 195 GLU A C 1
ATOM 1578 O O . GLU A 1 195 ? 5.780 -6.402 -9.659 1.00 93.81 195 GLU A O 1
ATOM 1583 N N . GLU A 1 196 ? 7.541 -7.037 -10.883 1.00 95.62 196 GLU A N 1
ATOM 1584 C CA . GLU A 1 196 ? 8.512 -6.243 -10.117 1.00 95.62 196 GLU A CA 1
ATOM 1585 C C . GLU A 1 196 ? 8.220 -4.737 -10.219 1.00 95.62 196 GLU A C 1
ATOM 1587 O O . GLU A 1 196 ? 8.340 -4.016 -9.229 1.00 95.62 196 GLU A O 1
ATOM 1592 N N . LEU A 1 197 ? 7.770 -4.249 -11.381 1.00 96.88 197 LEU A N 1
ATOM 1593 C CA . LEU A 1 197 ? 7.305 -2.867 -11.542 1.00 96.88 197 LEU A CA 1
ATOM 1594 C C . LEU A 1 197 ? 6.056 -2.580 -10.701 1.00 96.88 197 LEU A C 1
ATOM 1596 O O . LEU A 1 197 ? 5.976 -1.526 -10.070 1.00 96.88 197 LEU A O 1
ATOM 1600 N N . ALA A 1 198 ? 5.101 -3.509 -10.662 1.00 95.06 198 ALA A N 1
ATOM 1601 C CA . ALA A 1 198 ? 3.893 -3.370 -9.860 1.00 95.06 198 ALA A CA 1
ATOM 1602 C C . ALA A 1 198 ? 4.212 -3.364 -8.358 1.00 95.06 198 ALA A C 1
ATOM 1604 O O . ALA A 1 198 ? 3.681 -2.524 -7.632 1.00 95.06 198 ALA A O 1
ATOM 1605 N N . ARG A 1 199 ? 5.145 -4.213 -7.906 1.00 94.75 199 ARG A N 1
ATOM 1606 C CA . ARG A 1 199 ? 5.653 -4.214 -6.524 1.00 94.75 199 ARG A CA 1
ATOM 1607 C C . ARG A 1 199 ? 6.419 -2.934 -6.191 1.00 94.75 199 ARG A C 1
ATOM 1609 O O . ARG A 1 199 ? 6.227 -2.377 -5.116 1.00 94.75 199 ARG A O 1
ATOM 1616 N N . LEU A 1 200 ? 7.223 -2.402 -7.115 1.00 96.12 200 LEU A N 1
ATOM 1617 C CA . LEU A 1 200 ? 7.862 -1.093 -6.942 1.00 96.12 200 LEU A CA 1
ATOM 1618 C C . LEU A 1 200 ? 6.819 0.021 -6.780 1.00 96.12 200 LEU A C 1
ATOM 1620 O O . LEU A 1 200 ? 6.984 0.900 -5.932 1.00 96.12 200 LEU A O 1
ATOM 1624 N N . LEU A 1 201 ? 5.738 -0.017 -7.560 1.00 95.06 201 LEU A N 1
ATOM 1625 C CA . LEU A 1 201 ? 4.654 0.954 -7.454 1.00 95.06 201 LEU A CA 1
ATOM 1626 C C . LEU A 1 201 ? 3.885 0.803 -6.132 1.00 95.06 201 LEU A C 1
ATOM 1628 O O . LEU A 1 201 ? 3.608 1.811 -5.483 1.00 95.06 201 LEU A O 1
ATOM 1632 N N . GLN A 1 202 ? 3.623 -0.424 -5.673 1.00 93.00 202 GLN A N 1
ATOM 1633 C CA . GLN A 1 202 ? 3.049 -0.685 -4.346 1.00 93.00 202 GLN A CA 1
ATOM 1634 C C . GLN A 1 202 ? 3.948 -0.149 -3.233 1.00 93.00 202 GLN A C 1
ATOM 1636 O O . GLN A 1 202 ? 3.477 0.602 -2.382 1.00 93.00 202 GLN A O 1
ATOM 1641 N N . PHE A 1 203 ? 5.246 -0.445 -3.290 1.00 93.94 203 PHE A N 1
ATOM 1642 C CA . PHE A 1 203 ? 6.234 0.005 -2.312 1.00 93.94 203 PHE A CA 1
ATOM 1643 C C . PHE A 1 203 ? 6.274 1.533 -2.178 1.00 93.94 203 PHE A C 1
ATOM 1645 O O . PHE A 1 203 ? 6.456 2.064 -1.088 1.00 93.94 203 PHE A O 1
ATOM 1652 N N . THR A 1 204 ? 6.076 2.255 -3.282 1.00 94.38 204 THR A N 1
ATOM 1653 C CA . THR A 1 204 ? 6.267 3.712 -3.336 1.00 94.38 204 THR A CA 1
ATOM 1654 C C . THR A 1 204 ? 4.979 4.525 -3.301 1.00 94.38 204 THR A C 1
ATOM 1656 O O . THR A 1 204 ? 5.027 5.686 -2.909 1.00 94.38 204 THR A O 1
ATOM 1659 N N . THR A 1 205 ? 3.838 3.944 -3.679 1.00 91.69 205 THR A N 1
ATOM 1660 C CA . THR A 1 205 ? 2.540 4.641 -3.797 1.00 91.69 205 THR A CA 1
ATOM 1661 C C . THR A 1 205 ? 1.400 3.946 -3.050 1.00 91.69 205 THR A C 1
ATOM 1663 O O . THR A 1 205 ? 0.288 4.468 -2.991 1.00 91.69 205 THR A O 1
ATOM 1666 N N . GLY A 1 206 ? 1.641 2.752 -2.500 1.00 89.31 206 GLY A N 1
ATOM 1667 C CA . GLY A 1 206 ? 0.631 1.947 -1.816 1.00 89.31 206 GLY A CA 1
ATOM 1668 C C . GLY A 1 206 ? -0.369 1.254 -2.746 1.00 89.31 206 GLY A C 1
ATOM 1669 O O . GLY A 1 206 ? -1.376 0.754 -2.258 1.00 89.31 206 GLY A O 1
ATOM 1670 N N . SER A 1 207 ? -0.141 1.218 -4.065 1.00 88.88 207 SER A N 1
ATOM 1671 C CA . SER A 1 207 ? -1.044 0.659 -5.090 1.00 88.88 207 SER A CA 1
ATOM 1672 C C . SER A 1 207 ? -0.246 0.064 -6.253 1.00 88.88 207 SER A C 1
ATOM 1674 O O . SER A 1 207 ? 0.704 0.684 -6.715 1.00 88.88 207 SER A O 1
ATOM 1676 N N . SER A 1 208 ? -0.645 -1.100 -6.773 1.00 89.25 208 SER A N 1
ATOM 1677 C CA . SER A 1 208 ? -0.078 -1.666 -8.018 1.00 89.25 208 SER A CA 1
ATOM 1678 C C . SER A 1 208 ? -0.645 -1.017 -9.280 1.00 89.25 208 SER A C 1
ATOM 1680 O O . SER A 1 208 ? -0.124 -1.212 -10.376 1.00 89.25 208 SER A O 1
ATOM 1682 N N . GLN A 1 209 ? -1.714 -0.232 -9.139 1.00 89.31 209 GLN A N 1
ATOM 1683 C CA . GLN A 1 209 ? -2.387 0.449 -10.239 1.00 89.31 209 GLN A CA 1
ATOM 1684 C C . GLN A 1 209 ? -2.116 1.955 -10.202 1.00 89.31 209 GLN A C 1
ATOM 1686 O O . GLN A 1 209 ? -2.224 2.593 -9.148 1.00 89.31 209 GLN A O 1
ATOM 1691 N N . LEU A 1 210 ? -1.838 2.533 -11.371 1.00 90.69 210 LEU A N 1
ATOM 1692 C CA . LEU A 1 210 ? -1.773 3.982 -11.562 1.00 90.69 210 LEU A CA 1
ATOM 1693 C C . LEU A 1 210 ? -3.183 4.593 -11.636 1.00 90.69 210 LEU A C 1
ATOM 1695 O O . LEU A 1 210 ? -4.147 3.906 -11.991 1.00 90.69 210 LEU A O 1
ATOM 1699 N N . PRO A 1 211 ? -3.332 5.899 -11.352 1.00 88.38 211 PRO A N 1
ATOM 1700 C CA . PRO A 1 211 ? -4.535 6.625 -11.735 1.00 88.38 211 PRO A CA 1
ATOM 1701 C C . PRO A 1 211 ? -4.748 6.578 -13.263 1.00 88.38 211 PRO A C 1
ATOM 1703 O O . PRO A 1 211 ? -3.786 6.380 -14.008 1.00 88.38 211 PRO A O 1
ATOM 1706 N N . PRO A 1 212 ? -5.977 6.817 -13.765 1.00 85.38 212 PRO A N 1
ATOM 1707 C CA . PRO A 1 212 ? -6.285 6.700 -15.195 1.00 85.38 212 PRO A CA 1
ATOM 1708 C C . PRO A 1 212 ? -5.396 7.527 -16.137 1.00 85.38 212 PRO A C 1
ATOM 1710 O O . PRO A 1 212 ? -5.232 7.154 -17.292 1.00 85.38 212 PRO A O 1
ATOM 1713 N N . GLY A 1 213 ? -4.826 8.641 -15.664 1.00 87.00 213 GLY A N 1
ATOM 1714 C CA . GLY A 1 213 ? -3.923 9.489 -16.447 1.00 87.00 213 GLY A CA 1
ATOM 1715 C C . GLY A 1 213 ? -2.435 9.145 -16.317 1.00 87.00 213 GLY A C 1
ATOM 1716 O O . GLY A 1 213 ? -1.603 9.966 -16.696 1.00 87.00 213 GLY A O 1
ATOM 1717 N N . GLY A 1 214 ? -2.084 7.984 -15.754 1.00 92.19 214 GLY A N 1
ATOM 1718 C CA . GLY A 1 214 ? -0.696 7.539 -15.600 1.00 92.19 214 GLY A CA 1
ATOM 1719 C C . GLY A 1 214 ? 0.088 8.333 -14.550 1.00 92.19 214 GLY A C 1
ATOM 1720 O O . GLY A 1 214 ? -0.498 8.970 -13.663 1.00 92.19 214 GLY A O 1
ATOM 1721 N N . PHE A 1 215 ? 1.422 8.312 -14.649 1.00 94.88 215 PHE A N 1
ATOM 1722 C CA . PHE A 1 215 ? 2.305 8.931 -13.649 1.00 94.88 215 PHE A CA 1
ATOM 1723 C C . PHE A 1 215 ? 2.134 10.451 -13.547 1.00 94.88 215 PHE A C 1
ATOM 1725 O O . PHE A 1 215 ? 2.266 11.005 -12.456 1.00 94.88 215 PHE A O 1
ATOM 1732 N N . ASN A 1 216 ? 1.767 11.119 -14.644 1.00 93.75 216 ASN A N 1
ATOM 1733 C CA . ASN A 1 216 ? 1.501 12.561 -14.667 1.00 93.75 216 ASN A CA 1
ATOM 1734 C C . ASN A 1 216 ? 0.369 12.986 -13.716 1.00 93.75 216 ASN A C 1
ATOM 1736 O O . ASN A 1 216 ? 0.312 14.125 -13.264 1.00 93.75 216 ASN A O 1
ATOM 1740 N N . THR A 1 217 ? -0.553 12.069 -13.421 1.00 93.12 217 THR A N 1
ATOM 1741 C CA . THR A 1 217 ? -1.725 12.343 -12.577 1.00 93.12 217 THR A CA 1
ATOM 1742 C C . THR A 1 217 ? -1.572 11.867 -11.137 1.00 93.12 217 THR A C 1
ATOM 1744 O O . THR A 1 217 ? -2.527 11.935 -10.362 1.00 93.12 217 THR A O 1
ATOM 1747 N N . LEU A 1 218 ? -0.378 11.409 -10.749 1.00 91.38 218 LEU A N 1
ATOM 1748 C CA . LEU A 1 218 ? -0.072 11.177 -9.343 1.00 91.38 218 LEU A CA 1
ATOM 1749 C C . LEU A 1 218 ? -0.084 12.505 -8.586 1.00 91.38 218 LEU A C 1
ATOM 1751 O O . LEU A 1 218 ? 0.547 13.482 -8.991 1.00 91.38 218 LEU A O 1
ATOM 1755 N N . CYS A 1 219 ? -0.800 12.520 -7.465 1.00 85.12 219 CYS A N 1
ATOM 1756 C CA . CYS A 1 219 ? -0.873 13.663 -6.572 1.00 85.12 219 CYS A CA 1
ATOM 1757 C C . CYS A 1 219 ? -0.491 13.210 -5.156 1.00 85.12 219 CYS A C 1
ATOM 1759 O O . CYS A 1 219 ? -1.252 12.450 -4.552 1.00 85.12 219 CYS A O 1
ATOM 1761 N N . PRO A 1 220 ? 0.670 13.635 -4.628 1.00 91.50 220 PRO A N 1
ATOM 1762 C CA . PRO A 1 220 ? 1.719 14.424 -5.297 1.00 91.50 220 PRO A CA 1
ATOM 1763 C C . PRO A 1 220 ? 2.451 13.640 -6.405 1.00 91.50 220 PRO A C 1
ATOM 1765 O O . PRO A 1 220 ? 2.364 12.415 -6.459 1.00 91.50 220 PRO A O 1
ATOM 1768 N N . SER A 1 221 ? 3.182 14.330 -7.287 1.00 95.44 221 SER A N 1
ATOM 1769 C CA . SER A 1 221 ? 3.989 13.676 -8.330 1.00 95.44 221 SER A CA 1
ATOM 1770 C C . SER A 1 221 ? 5.045 12.747 -7.728 1.00 95.44 221 SER A C 1
ATOM 1772 O O . SER A 1 221 ? 5.558 13.017 -6.641 1.00 95.44 221 SER A O 1
ATOM 1774 N N . PHE A 1 222 ? 5.402 11.687 -8.455 1.00 97.88 222 PHE A N 1
ATOM 1775 C CA . PHE A 1 222 ? 6.401 10.725 -7.997 1.00 97.88 222 PHE A CA 1
ATOM 1776 C C . PHE A 1 222 ? 7.764 11.388 -7.785 1.00 97.88 222 PHE A C 1
ATOM 1778 O O . PHE A 1 222 ? 8.256 12.106 -8.659 1.00 97.88 222 PHE A O 1
ATOM 1785 N N . GLN A 1 223 ? 8.408 11.112 -6.653 1.00 98.12 223 GLN A N 1
ATOM 1786 C CA . GLN A 1 223 ? 9.698 11.695 -6.295 1.00 98.12 223 GLN A CA 1
ATOM 1787 C C . GLN A 1 223 ? 10.736 10.626 -5.957 1.00 98.12 223 GLN A C 1
ATOM 1789 O O . GLN A 1 223 ? 10.480 9.713 -5.178 1.00 98.12 223 GLN A O 1
ATOM 1794 N N . ILE A 1 224 ? 11.943 10.787 -6.496 1.00 98.50 224 ILE A N 1
ATOM 1795 C CA . ILE A 1 224 ? 13.131 10.042 -6.075 1.00 98.50 224 ILE A CA 1
ATOM 1796 C C . ILE A 1 224 ? 13.996 11.000 -5.261 1.00 98.50 224 ILE A C 1
ATOM 1798 O O . ILE A 1 224 ? 14.580 11.944 -5.801 1.00 98.50 224 ILE A O 1
ATOM 1802 N N . ILE A 1 225 ? 14.052 10.773 -3.953 1.00 98.00 225 ILE A N 1
ATOM 1803 C CA . ILE A 1 225 ? 14.799 11.590 -3.000 1.00 98.00 225 ILE A CA 1
ATOM 1804 C C . ILE A 1 225 ? 16.150 10.936 -2.754 1.00 98.00 225 ILE A C 1
ATOM 1806 O O . ILE A 1 225 ? 16.218 9.762 -2.399 1.00 98.00 225 ILE A O 1
ATOM 1810 N N . ALA A 1 226 ? 17.230 11.702 -2.896 1.00 97.75 226 ALA A N 1
ATOM 1811 C CA . ALA A 1 226 ? 18.546 11.246 -2.471 1.00 97.75 226 ALA A CA 1
ATOM 1812 C C . ALA A 1 226 ? 18.594 11.133 -0.939 1.00 97.75 226 ALA A C 1
ATOM 1814 O O . ALA A 1 226 ? 18.609 12.148 -0.236 1.00 97.75 226 ALA A O 1
ATOM 1815 N N . ALA A 1 227 ? 18.614 9.906 -0.425 1.00 96.25 227 ALA A N 1
ATOM 1816 C CA . ALA A 1 227 ? 18.736 9.658 1.003 1.00 96.25 227 ALA A CA 1
ATOM 1817 C C . ALA A 1 227 ? 20.162 9.998 1.483 1.00 96.25 227 ALA A C 1
ATOM 1819 O O . ALA A 1 227 ? 21.130 9.730 0.763 1.00 96.25 227 ALA A O 1
ATOM 1820 N N . PRO A 1 228 ? 20.333 10.553 2.698 1.00 93.56 228 PRO A N 1
ATOM 1821 C CA . PRO A 1 228 ? 21.644 10.864 3.270 1.00 93.56 228 PRO A CA 1
ATOM 1822 C C . PRO A 1 228 ? 22.343 9.605 3.826 1.00 93.56 228 PRO A C 1
ATOM 1824 O O . PRO A 1 228 ? 22.903 9.624 4.919 1.00 93.56 228 PRO A O 1
ATOM 1827 N N . THR A 1 229 ? 22.282 8.495 3.090 1.00 93.75 229 THR A N 1
ATOM 1828 C CA . THR A 1 229 ? 22.864 7.196 3.443 1.00 93.75 229 THR A CA 1
ATOM 1829 C C . THR A 1 229 ? 23.548 6.565 2.226 1.00 93.75 229 THR A C 1
ATOM 1831 O O . THR A 1 229 ? 23.295 6.943 1.077 1.00 93.75 229 THR A O 1
ATOM 1834 N N . GLN A 1 230 ? 24.440 5.604 2.473 1.00 95.00 230 GLN A N 1
ATOM 1835 C CA . GLN A 1 230 ? 25.182 4.870 1.445 1.00 95.00 230 GLN A CA 1
ATOM 1836 C C . GLN A 1 230 ? 25.026 3.368 1.674 1.00 95.00 230 GLN A C 1
ATOM 1838 O O . GLN A 1 230 ? 25.079 2.924 2.820 1.00 95.00 230 GLN A O 1
ATOM 1843 N N . SER A 1 231 ? 24.820 2.604 0.598 1.00 94.00 231 SER A N 1
ATOM 1844 C CA . SER A 1 231 ? 24.752 1.132 0.633 1.00 94.00 231 SER A CA 1
ATOM 1845 C C . SER A 1 231 ? 23.685 0.549 1.573 1.00 94.00 231 SER A C 1
ATOM 1847 O O . SER A 1 231 ? 23.763 -0.610 1.976 1.00 94.00 231 SER A O 1
ATOM 1849 N N . THR A 1 232 ? 22.662 1.334 1.925 1.00 94.88 232 THR A N 1
ATOM 1850 C CA . THR A 1 232 ? 21.509 0.869 2.709 1.00 94.88 232 THR A CA 1
ATOM 1851 C C . THR A 1 232 ? 20.350 0.465 1.802 1.00 94.88 232 THR A C 1
ATOM 1853 O O . THR A 1 232 ? 20.346 0.737 0.598 1.00 94.88 232 THR A O 1
ATOM 1856 N N . LEU A 1 233 ? 19.329 -0.166 2.380 1.00 95.69 233 LEU A N 1
ATOM 1857 C CA . LEU A 1 233 ? 18.074 -0.419 1.680 1.00 95.69 233 LEU A CA 1
ATOM 1858 C C . LEU A 1 233 ? 17.369 0.899 1.312 1.00 95.69 233 LEU A C 1
ATOM 1860 O O . LEU A 1 233 ? 17.382 1.834 2.123 1.00 95.69 233 LEU A O 1
ATOM 1864 N N . PRO A 1 234 ? 16.751 0.984 0.119 1.00 96.56 234 PRO A N 1
ATOM 1865 C CA . PRO A 1 234 ? 15.797 2.037 -0.191 1.00 96.56 234 PRO A CA 1
ATOM 1866 C C . PRO A 1 234 ? 14.621 2.024 0.783 1.00 96.56 234 PRO A C 1
ATOM 1868 O O . PRO A 1 234 ? 14.177 0.965 1.227 1.00 96.56 234 PRO A O 1
ATOM 1871 N N . THR A 1 235 ? 14.088 3.202 1.078 1.00 95.12 235 THR A N 1
ATOM 1872 C CA . THR A 1 235 ? 12.853 3.365 1.854 1.00 95.12 235 THR A CA 1
ATOM 1873 C C . THR A 1 235 ? 11.835 4.156 1.045 1.00 95.12 235 THR A C 1
ATOM 1875 O O . THR A 1 235 ? 12.177 4.758 0.026 1.00 95.12 235 THR A O 1
ATOM 1878 N N . ALA A 1 236 ? 10.576 4.151 1.470 1.00 94.06 236 ALA A N 1
ATOM 1879 C CA . ALA A 1 236 ? 9.521 4.868 0.774 1.00 94.06 236 ALA A CA 1
ATOM 1880 C C . ALA A 1 236 ? 8.584 5.593 1.738 1.00 94.06 236 ALA A C 1
ATOM 1882 O O . ALA A 1 236 ? 8.455 5.227 2.907 1.00 94.06 236 ALA A O 1
ATOM 1883 N N . HIS A 1 237 ? 7.928 6.625 1.214 1.00 90.94 237 HIS A N 1
ATOM 1884 C CA . HIS A 1 237 ? 6.819 7.305 1.869 1.00 90.94 237 HIS A CA 1
ATOM 1885 C C . HIS A 1 237 ? 5.642 7.342 0.902 1.00 90.94 237 HIS A C 1
ATOM 1887 O O . HIS A 1 237 ? 5.570 8.195 0.010 1.00 90.94 237 HIS A O 1
ATOM 1893 N N . THR A 1 238 ? 4.717 6.404 1.084 1.00 89.12 238 THR A N 1
ATOM 1894 C CA . THR A 1 238 ? 3.587 6.190 0.163 1.00 89.12 238 THR A CA 1
ATOM 1895 C C . THR A 1 238 ? 2.668 7.409 0.113 1.00 89.12 238 THR A C 1
ATOM 1897 O O . THR A 1 238 ? 2.293 7.872 -0.960 1.00 89.12 238 THR A O 1
ATOM 1900 N N . CYS A 1 239 ? 2.462 8.039 1.272 1.00 83.31 239 CYS A N 1
ATOM 1901 C CA . CYS A 1 239 ? 1.831 9.344 1.481 1.00 83.31 239 CYS A CA 1
ATOM 1902 C C . CYS A 1 239 ? 2.283 10.474 0.534 1.00 83.31 239 CYS A C 1
ATOM 1904 O O . CYS A 1 239 ? 1.594 11.497 0.424 1.00 83.31 239 CYS A O 1
ATOM 1906 N N . PHE A 1 240 ? 3.483 10.364 -0.039 1.00 88.81 240 PHE A N 1
ATOM 1907 C CA . PHE A 1 240 ? 4.094 11.382 -0.887 1.00 88.81 240 PHE A CA 1
ATOM 1908 C C . PHE A 1 240 ? 4.574 10.837 -2.235 1.00 88.81 240 PHE A C 1
ATOM 1910 O O . PHE A 1 240 ? 5.239 11.570 -2.964 1.00 88.81 240 PHE A O 1
ATOM 1917 N N . ASN A 1 241 ? 4.256 9.584 -2.575 1.00 94.56 241 ASN A N 1
ATOM 1918 C CA . ASN A 1 241 ? 4.779 8.909 -3.766 1.00 94.56 241 ASN A CA 1
ATOM 1919 C C . ASN A 1 241 ? 6.315 9.022 -3.862 1.00 94.56 241 ASN A C 1
ATOM 1921 O O . ASN A 1 241 ? 6.867 9.364 -4.910 1.00 94.56 241 ASN A O 1
ATOM 1925 N N . GLN A 1 242 ? 6.998 8.823 -2.729 1.00 96.44 242 GLN A N 1
ATOM 1926 C CA . GLN A 1 242 ? 8.429 9.078 -2.572 1.00 96.44 242 GLN A CA 1
ATOM 1927 C C . GLN A 1 242 ? 9.219 7.784 -2.411 1.00 96.44 242 GLN A C 1
ATOM 1929 O O . GLN A 1 242 ? 8.939 6.988 -1.517 1.00 96.44 242 GLN A O 1
ATOM 1934 N N . LEU A 1 243 ? 10.266 7.640 -3.221 1.00 98.00 243 LEU A N 1
ATOM 1935 C CA . LEU 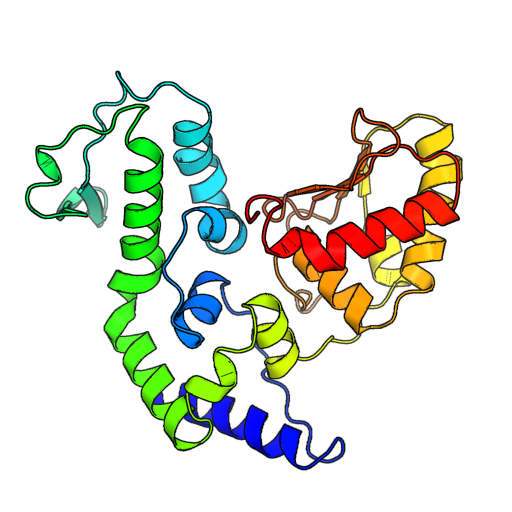A 1 243 ? 11.340 6.671 -3.040 1.00 98.00 243 LEU A CA 1
ATOM 1936 C C . LEU A 1 243 ? 12.578 7.395 -2.501 1.00 98.00 243 LEU A C 1
ATOM 1938 O O . LEU A 1 243 ? 13.185 8.208 -3.198 1.00 98.00 243 LEU A O 1
ATOM 1942 N N . CYS A 1 244 ? 12.978 7.077 -1.278 1.00 97.69 244 CYS A N 1
ATOM 1943 C CA . CYS A 1 244 ? 14.225 7.527 -0.678 1.00 97.69 244 CYS A CA 1
ATOM 1944 C C . CYS A 1 244 ? 15.335 6.556 -1.087 1.00 97.69 244 CYS A C 1
ATOM 1946 O O . CYS A 1 244 ? 15.433 5.444 -0.565 1.00 97.69 244 CYS A O 1
ATOM 1948 N N . LEU A 1 245 ? 16.159 6.975 -2.047 1.00 98.06 245 LEU A N 1
ATOM 1949 C CA . LEU A 1 245 ? 17.210 6.156 -2.632 1.00 98.06 245 LEU A CA 1
ATOM 1950 C C . LEU A 1 245 ? 18.588 6.565 -2.073 1.00 98.06 245 LEU A C 1
ATOM 1952 O O . LEU A 1 245 ? 19.003 7.712 -2.263 1.00 98.06 245 LEU A O 1
ATOM 1956 N N . PRO A 1 246 ? 19.305 5.654 -1.399 1.00 97.50 246 PRO A N 1
ATOM 1957 C CA . PRO A 1 246 ? 20.696 5.839 -0.993 1.00 97.50 246 PRO A CA 1
ATOM 1958 C C . PRO A 1 246 ? 21.647 6.015 -2.181 1.00 97.50 246 PRO A C 1
ATOM 1960 O O . PRO A 1 246 ? 21.315 5.734 -3.335 1.00 97.50 246 PRO A O 1
ATOM 1963 N N . THR A 1 247 ? 22.868 6.455 -1.889 1.00 97.19 247 THR A N 1
ATOM 1964 C CA . THR A 1 247 ? 23.962 6.367 -2.864 1.00 97.19 247 THR A CA 1
ATOM 1965 C C . THR A 1 247 ? 24.526 4.944 -2.892 1.00 97.19 247 THR A C 1
ATOM 1967 O O . THR A 1 247 ? 24.656 4.307 -1.848 1.00 97.19 247 THR A O 1
ATOM 1970 N N . TYR A 1 248 ? 24.875 4.469 -4.087 1.00 97.44 248 TYR A N 1
ATOM 1971 C CA . TYR A 1 248 ? 25.480 3.156 -4.322 1.00 97.44 248 TYR A CA 1
ATOM 1972 C C . TYR A 1 248 ? 26.768 3.300 -5.128 1.00 97.44 248 TYR A C 1
ATOM 1974 O O . TYR A 1 248 ? 26.940 4.288 -5.855 1.00 97.44 248 TYR A O 1
ATOM 1982 N N . ASP A 1 249 ? 27.638 2.298 -5.037 1.00 96.62 249 ASP A N 1
ATOM 1983 C CA . ASP A 1 249 ? 28.936 2.295 -5.719 1.00 96.62 249 ASP A CA 1
ATOM 1984 C C . ASP A 1 249 ? 28.927 1.460 -7.008 1.00 96.62 249 ASP A C 1
ATOM 1986 O O . ASP A 1 249 ? 29.828 1.587 -7.839 1.00 96.62 249 ASP A O 1
ATOM 1990 N N . SER A 1 250 ? 27.880 0.656 -7.227 1.00 97.81 250 SER A N 1
ATOM 1991 C CA . SER A 1 250 ? 27.720 -0.159 -8.436 1.00 97.81 250 SER A CA 1
ATOM 1992 C C . SER A 1 250 ? 26.261 -0.353 -8.861 1.00 97.81 250 SER A C 1
ATOM 1994 O O . SER A 1 250 ? 25.322 -0.162 -8.082 1.00 97.81 250 SER A O 1
ATOM 1996 N N . TYR A 1 251 ? 26.079 -0.769 -10.117 1.00 98.19 251 TYR A N 1
ATOM 1997 C CA . TYR A 1 251 ? 24.779 -1.164 -10.660 1.00 98.19 251 TYR A CA 1
ATOM 1998 C C . TYR A 1 251 ? 24.227 -2.398 -9.937 1.00 98.19 251 TYR A C 1
ATOM 2000 O O . TYR A 1 251 ? 23.051 -2.441 -9.583 1.00 98.19 251 TYR A O 1
ATOM 2008 N N . GLU A 1 252 ? 25.085 -3.388 -9.696 1.00 98.31 252 GLU A N 1
ATOM 2009 C CA . GLU A 1 252 ? 24.746 -4.675 -9.095 1.00 98.31 252 GLU A CA 1
ATOM 2010 C C . GLU A 1 252 ? 24.242 -4.505 -7.660 1.00 98.31 252 GLU A C 1
ATOM 2012 O O . GLU A 1 252 ? 23.274 -5.152 -7.256 1.00 98.31 252 GLU A O 1
ATOM 2017 N N . GLU A 1 253 ? 24.868 -3.602 -6.904 1.00 97.94 253 GLU A N 1
ATOM 2018 C CA . GLU A 1 253 ? 24.450 -3.256 -5.548 1.00 97.94 253 GLU A CA 1
ATOM 2019 C C . GLU A 1 253 ? 23.065 -2.598 -5.535 1.00 97.94 253 GLU A C 1
ATOM 2021 O O . GLU A 1 253 ? 22.185 -3.055 -4.800 1.00 97.94 253 GLU A O 1
ATOM 2026 N N . LEU A 1 254 ? 22.841 -1.590 -6.389 1.00 98.31 254 LEU A N 1
ATOM 2027 C CA . LEU A 1 254 ? 21.533 -0.943 -6.526 1.00 98.31 254 LEU A CA 1
ATOM 2028 C C . LEU A 1 254 ? 20.466 -1.966 -6.907 1.00 98.31 254 LEU A C 1
ATOM 2030 O O . LEU A 1 254 ? 19.417 -2.023 -6.271 1.00 98.31 254 LEU A O 1
ATOM 2034 N N . HIS A 1 255 ? 20.738 -2.793 -7.919 1.00 98.12 255 HIS A N 1
ATOM 2035 C CA . HIS A 1 255 ? 19.817 -3.824 -8.384 1.00 98.12 255 HIS A CA 1
ATOM 2036 C C . HIS A 1 255 ? 19.429 -4.775 -7.249 1.00 98.12 255 HIS A C 1
ATOM 2038 O O . HIS A 1 255 ? 18.245 -5.017 -7.019 1.00 98.12 255 HIS A O 1
ATOM 2044 N N . LYS A 1 256 ? 20.418 -5.286 -6.505 1.00 96.94 256 LYS A N 1
ATOM 2045 C CA . LYS A 1 256 ? 20.191 -6.198 -5.381 1.00 96.94 256 LYS A CA 1
ATOM 2046 C C . LYS A 1 256 ? 19.335 -5.552 -4.293 1.00 96.94 256 LYS A C 1
ATOM 2048 O O . LYS A 1 256 ? 18.361 -6.159 -3.860 1.00 96.94 256 LYS A O 1
ATOM 2053 N N . LEU A 1 257 ? 19.693 -4.350 -3.845 1.00 97.19 257 LEU A N 1
ATOM 2054 C CA . LEU A 1 257 ? 19.028 -3.700 -2.713 1.00 97.19 257 LEU A CA 1
ATOM 2055 C C . LEU A 1 257 ? 17.650 -3.147 -3.076 1.00 97.19 257 LEU A C 1
ATOM 2057 O O . LEU A 1 257 ? 16.742 -3.217 -2.253 1.00 97.19 257 LEU A O 1
ATOM 2061 N N . LEU A 1 258 ? 17.458 -2.662 -4.306 1.00 97.31 258 LEU A N 1
ATOM 2062 C CA . LEU A 1 258 ? 16.136 -2.264 -4.784 1.00 97.31 258 LEU A CA 1
ATOM 2063 C C . LEU A 1 258 ? 15.209 -3.472 -4.901 1.00 97.31 258 LEU A C 1
ATOM 2065 O O . LEU A 1 258 ? 14.074 -3.399 -4.443 1.00 97.31 258 LEU A O 1
ATOM 2069 N N . LYS A 1 259 ? 15.697 -4.588 -5.457 1.00 95.81 259 LYS A N 1
ATOM 2070 C CA . LYS A 1 259 ? 14.916 -5.824 -5.562 1.00 95.81 259 LYS A CA 1
ATOM 2071 C C . LYS A 1 259 ? 14.527 -6.366 -4.187 1.00 95.81 259 LYS A C 1
ATOM 2073 O O . LYS A 1 259 ? 13.377 -6.735 -3.998 1.00 95.81 259 LYS A O 1
ATOM 2078 N N . LEU A 1 260 ? 15.460 -6.336 -3.233 1.00 95.19 260 LEU A N 1
ATOM 2079 C CA . LEU A 1 260 ? 15.208 -6.731 -1.848 1.00 95.19 260 LEU A CA 1
ATOM 2080 C C . LEU A 1 260 ? 14.152 -5.835 -1.179 1.00 95.19 260 LEU A C 1
ATOM 2082 O O . LEU A 1 260 ? 13.233 -6.331 -0.535 1.00 95.19 260 LEU A O 1
ATOM 2086 N N . ALA A 1 261 ? 14.232 -4.516 -1.376 1.00 94.19 261 ALA A N 1
ATOM 2087 C CA . ALA A 1 261 ? 13.264 -3.580 -0.807 1.00 94.19 261 ALA A CA 1
ATOM 2088 C C . ALA A 1 261 ? 11.842 -3.775 -1.352 1.00 94.19 261 ALA A C 1
ATOM 2090 O O . ALA A 1 261 ? 10.891 -3.680 -0.585 1.00 94.19 261 ALA A O 1
ATOM 2091 N N . ILE A 1 262 ? 11.671 -4.075 -2.642 1.00 93.69 262 ILE A N 1
ATOM 2092 C CA . ILE A 1 262 ? 10.329 -4.296 -3.213 1.00 93.69 262 ILE A CA 1
ATOM 2093 C C . ILE A 1 262 ? 9.775 -5.703 -2.945 1.00 93.69 262 ILE A C 1
ATOM 2095 O O . ILE A 1 262 ? 8.583 -5.918 -3.146 1.00 93.69 262 ILE A O 1
ATOM 2099 N N . SER A 1 263 ? 10.615 -6.658 -2.526 1.00 86.94 263 SER A N 1
ATOM 2100 C CA . SER A 1 263 ? 10.176 -8.006 -2.147 1.00 86.94 263 SER A CA 1
ATOM 2101 C C . SER A 1 263 ? 9.864 -8.140 -0.658 1.00 86.94 263 SER A C 1
ATOM 2103 O O . SER A 1 263 ? 8.939 -8.860 -0.317 1.00 86.94 263 SER A O 1
ATOM 2105 N N . GLU A 1 264 ? 10.621 -7.466 0.215 1.00 78.44 264 GLU A N 1
ATOM 2106 C CA . GLU A 1 264 ? 10.514 -7.611 1.682 1.00 78.44 264 GLU A CA 1
ATOM 2107 C C . GLU A 1 264 ? 10.026 -6.333 2.389 1.00 78.44 264 GLU A C 1
ATOM 2109 O O . GLU A 1 264 ? 9.668 -6.349 3.564 1.00 78.44 264 GLU A O 1
ATOM 2114 N N . GLY A 1 265 ? 10.010 -5.188 1.700 1.00 60.31 265 GLY A N 1
ATOM 2115 C CA . GLY A 1 265 ? 9.709 -3.892 2.313 1.00 60.31 265 GLY A CA 1
ATOM 2116 C C . GLY A 1 265 ? 8.238 -3.665 2.669 1.00 60.31 265 GLY A C 1
ATOM 2117 O O . GLY A 1 265 ? 7.956 -2.739 3.431 1.00 60.31 265 GLY A O 1
ATOM 2118 N N . SER A 1 266 ? 7.308 -4.481 2.161 1.00 55.06 266 SER A N 1
ATOM 2119 C CA . SER A 1 266 ? 5.873 -4.397 2.475 1.00 55.06 266 SER A CA 1
ATOM 2120 C C . SER A 1 266 ? 5.549 -4.793 3.917 1.00 55.06 266 SER A C 1
ATOM 2122 O O . SER A 1 266 ? 4.663 -4.194 4.524 1.00 55.06 266 SER A O 1
ATOM 2124 N N . GLU A 1 267 ? 6.291 -5.736 4.499 1.00 51.03 267 GLU A N 1
ATOM 2125 C CA . GLU A 1 267 ? 6.041 -6.227 5.864 1.00 51.03 267 GLU A CA 1
ATOM 2126 C C . GLU A 1 267 ? 6.641 -5.301 6.944 1.00 51.03 267 GLU A C 1
ATOM 2128 O O . GLU A 1 267 ? 6.264 -5.327 8.122 1.00 51.03 267 GLU A O 1
ATOM 2133 N N . GLY A 1 268 ? 7.544 -4.399 6.541 1.00 41.09 268 GLY A N 1
ATOM 2134 C CA . GLY A 1 268 ? 8.463 -3.719 7.445 1.00 41.09 268 GLY A CA 1
ATOM 2135 C C . GLY A 1 268 ? 9.451 -4.717 8.056 1.00 41.09 268 GLY A C 1
ATOM 2136 O O . GLY A 1 268 ? 9.099 -5.840 8.389 1.00 41.09 268 GLY A O 1
ATOM 2137 N N . PHE A 1 269 ? 10.703 -4.308 8.260 1.00 36.94 269 PHE A N 1
ATOM 2138 C CA . PHE A 1 269 ? 11.756 -5.150 8.857 1.00 36.94 269 PHE A CA 1
ATOM 2139 C C . PHE A 1 269 ? 11.551 -5.413 10.369 1.00 36.94 269 PHE A C 1
ATOM 2141 O O . PHE A 1 269 ? 12.479 -5.293 11.164 1.00 36.94 269 PHE A O 1
ATOM 2148 N N . GLY A 1 270 ? 10.318 -5.700 10.787 1.00 30.84 270 GLY A N 1
ATOM 2149 C CA . GLY A 1 270 ? 9.880 -5.875 12.167 1.00 30.84 270 GLY A CA 1
ATOM 2150 C C . GLY A 1 270 ? 9.210 -7.220 12.441 1.00 30.84 270 GLY A C 1
ATOM 2151 O O . GLY A 1 270 ? 8.414 -7.286 13.374 1.00 30.84 270 GLY A O 1
ATOM 2152 N N . MET A 1 271 ? 9.503 -8.261 11.655 1.00 27.36 271 MET A N 1
ATOM 2153 C CA . MET A 1 271 ? 9.231 -9.653 12.033 1.00 27.36 271 MET A CA 1
ATOM 2154 C C . MET A 1 271 ? 10.447 -10.551 11.768 1.00 27.36 271 MET A C 1
ATOM 2156 O O . MET A 1 271 ? 10.521 -11.276 10.782 1.00 27.36 271 MET A O 1
ATOM 2160 N N . LEU A 1 272 ? 11.396 -10.481 12.704 1.00 27.14 272 LEU A N 1
ATOM 2161 C CA . LEU A 1 272 ? 12.019 -11.640 13.348 1.00 27.14 272 LEU A CA 1
ATOM 2162 C C . LEU A 1 272 ? 11.942 -11.414 14.861 1.00 27.14 272 LEU A C 1
ATOM 2164 O O . LEU A 1 272 ? 12.158 -10.252 15.279 1.00 27.14 272 LEU A O 1
#

pLDDT: mean 93.13, std 9.87, range [27.14, 98.69]

Mean predicted aligned error: 5.07 Å

Radius of gyration: 20.79 Å; Cα contacts (8 Å, |Δi|>4): 417; chains: 1; bounding box: 54×43×54 Å

Foldseek 3Di:
DLLVLLLVLLVQLLQVVVDDVSHRADPDWDQLLLLCVLLPHAFFLVSCLQRVVPCCVPPVVPLLPDWCPPVQDWQWDFDDDPNHGPDIGHLDVVRNVHGDGNVCSRVSSSSVRRVPSDVVCPVSSVSSSNNNCVRDPSVVSNVDRSLVSNCSRHNLPDADLVLLV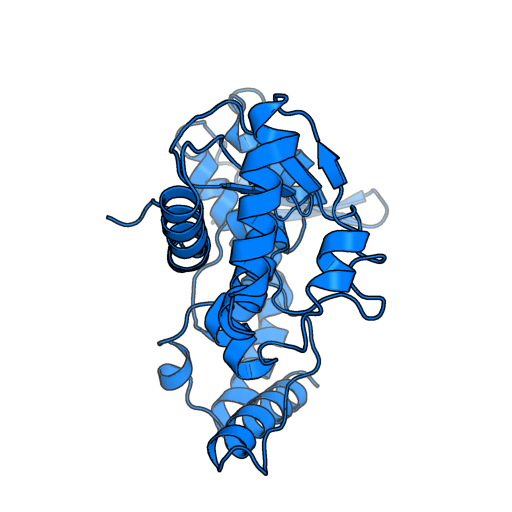VQEAEADDDPCCVPPVVVLVSVLCVVDDSNLCLLLQCQAQVGSDDDPVHQNPDVVHAYEYEAPAELAAWHYRNSRSYIHDYHYDDSVSSNVRSSVCSVPVVVPPPDD

InterPro domains:
  IPR000569 HECT domain [PF00632] (1-271)
  IPR000569 HECT domain [PS50237] (1-272)
  IPR000569 HECT domain [SM00119] (1-272)
  IPR000569 HECT domain [cd00078] (1-270)
  IPR035983 HECT, E3 ligase catalytic domain [SSF56204] (1-265)
  IPR050409 E3 ubiquitin-protein ligase [PTHR11254] (2-270)

Sequence (272 aa):
MYEFAGRVVGKCLYESALGGAYKQLVRARFTRSFLAQIIGLRMNYKYFETDDPEFYKTKVCFILKNDVSEMDLVFAEEKYKSGQLEKVVELISGGAQIAVTNENKMHYLNLLAQYRLASQVRDEVEHFLKGLNELVPENLLAIFDENELELLMCGTGDINVQDFKAHAVIVGGSWHFREKVMKWFWAVVSSFTQEELARLLQFTTGSSQLPPGGFNTLCPSFQIIAAPTQSTLPTAHTCFNQLCLPTYDSYEELHKLLKLAISEGSEGFGML

Nearest PDB structures (foldseek):
  6jx5-assembly3_B  TM=9.956E-01  e=3.276E-39  Homo sapiens
  6loh-assembly2_B  TM=9.806E-01  e=4.048E-39  Homo sapiens
  6loh-assembly1_A-2  TM=9.862E-01  e=5.400E-38  Homo sapiens
  6loh-assembly2_C  TM=9.688E-01  e=3.355E-38  Homo sapiens
  5c7j-assembly2_B  TM=5.259E-01  e=3.577E-22  Homo sapiens